Protein AF-A0A8B8G185-F1 (afdb_monomer)

Foldseek 3Di:
DDPVVLVVLVVLLVCCVLCVLVCLVPDPCCVVLVVSVVVVVVCVVPPDRDPLSVVSNVVSVVCVVVVVPPDPPPPQDPDDPQPPDLVSDDPVVVVVSVVVVVVVVLVSLLVLLVVLLVCVVPDPLVVSVVCCVPDPHVLQVQVLSNLVSNCVVCVPPDPVSVVSSVVNQVVCCVVVSHDPVSNVND

Structure (mmCIF, N/CA/C/O backbone):
data_AF-A0A8B8G185-F1
#
_entry.id   AF-A0A8B8G185-F1
#
loop_
_atom_site.group_PDB
_atom_site.id
_atom_site.type_symbol
_atom_site.label_atom_id
_atom_site.label_alt_id
_atom_site.label_comp_id
_atom_site.label_asym_id
_atom_site.label_entity_id
_atom_site.label_seq_id
_atom_site.pdbx_PDB_ins_code
_atom_site.Cartn_x
_atom_site.Cartn_y
_atom_site.Cartn_z
_atom_site.occupancy
_atom_site.B_iso_or_equiv
_atom_site.auth_seq_id
_atom_site.auth_comp_id
_atom_site.auth_asym_id
_atom_site.auth_atom_id
_atom_site.pdbx_PDB_model_num
ATOM 1 N N . MET A 1 1 ? -5.482 24.386 -3.776 1.00 49.38 1 MET A N 1
ATOM 2 C CA . MET A 1 1 ? -4.898 23.202 -4.440 1.00 49.38 1 MET A CA 1
ATOM 3 C C . MET A 1 1 ? -5.986 22.148 -4.588 1.00 49.38 1 MET A C 1
ATOM 5 O O . MET A 1 1 ? -6.711 21.938 -3.620 1.00 49.38 1 MET A O 1
ATOM 9 N N . LYS A 1 2 ? -6.216 21.587 -5.780 1.00 49.59 2 LYS A N 1
ATOM 10 C CA . LYS A 1 2 ? -7.376 20.703 -6.016 1.00 49.59 2 LYS A CA 1
ATOM 11 C C . LYS A 1 2 ? -6.978 19.260 -5.691 1.00 49.59 2 LYS A C 1
ATOM 13 O O . LYS A 1 2 ? -5.865 18.857 -5.986 1.00 49.59 2 LYS A O 1
ATOM 18 N N . VAL A 1 3 ? -7.891 18.460 -5.136 1.00 52.00 3 VAL A N 1
ATOM 19 C CA . VAL A 1 3 ? -7.695 17.023 -4.815 1.00 52.00 3 VAL A CA 1
ATOM 20 C C . VAL A 1 3 ? -7.084 16.218 -5.982 1.00 52.00 3 VAL A C 1
ATOM 22 O O . VAL A 1 3 ? -6.336 15.270 -5.756 1.00 52.00 3 VAL A O 1
ATOM 25 N N . LYS A 1 4 ? -7.329 16.647 -7.230 1.00 55.56 4 LYS A N 1
ATOM 26 C CA . LYS A 1 4 ? -6.704 16.098 -8.445 1.00 55.56 4 LYS A CA 1
ATOM 27 C C . LYS A 1 4 ? -5.170 16.161 -8.439 1.00 55.56 4 LYS A C 1
ATOM 29 O O . LYS A 1 4 ? -4.543 15.226 -8.920 1.00 55.56 4 LYS A O 1
ATOM 34 N N . ASP A 1 5 ? -4.570 17.198 -7.858 1.00 69.44 5 ASP A N 1
ATOM 35 C CA . ASP A 1 5 ? -3.114 17.376 -7.845 1.00 69.44 5 ASP A CA 1
ATOM 36 C C . ASP A 1 5 ? -2.444 16.359 -6.904 1.00 69.44 5 ASP A C 1
ATOM 38 O O . ASP A 1 5 ? -1.421 15.777 -7.245 1.00 69.44 5 ASP A O 1
ATOM 42 N N . ILE A 1 6 ? -3.074 16.051 -5.762 1.00 72.69 6 ILE A N 1
ATOM 43 C CA . ILE A 1 6 ? -2.581 15.045 -4.803 1.00 72.69 6 ILE A CA 1
ATOM 44 C C . ILE A 1 6 ? -2.582 13.646 -5.429 1.00 72.69 6 ILE A C 1
ATOM 46 O O . ILE A 1 6 ? -1.611 12.904 -5.280 1.00 72.69 6 ILE A O 1
ATOM 50 N N . LEU A 1 7 ? -3.664 13.285 -6.127 1.00 73.75 7 LEU A N 1
ATOM 51 C CA . LEU A 1 7 ? -3.782 11.984 -6.786 1.00 73.75 7 LEU A CA 1
ATOM 52 C C . LEU A 1 7 ? -2.747 11.836 -7.905 1.00 73.75 7 LEU A C 1
ATOM 54 O O . LEU A 1 7 ? -2.075 10.811 -7.984 1.00 73.75 7 LEU A O 1
ATOM 58 N N . ASN A 1 8 ? -2.572 12.883 -8.715 1.00 77.56 8 ASN A N 1
ATOM 59 C CA . ASN A 1 8 ? -1.578 12.901 -9.784 1.00 77.56 8 ASN A CA 1
ATOM 60 C C . ASN A 1 8 ? -0.164 12.706 -9.233 1.00 77.56 8 ASN A C 1
ATOM 62 O O . ASN A 1 8 ? 0.586 11.899 -9.773 1.00 77.56 8 ASN A O 1
ATOM 66 N N . ILE A 1 9 ? 0.181 13.383 -8.133 1.00 84.50 9 ILE A N 1
ATOM 67 C CA . ILE A 1 9 ? 1.491 13.239 -7.485 1.00 84.50 9 ILE A CA 1
ATOM 68 C C . ILE A 1 9 ? 1.665 11.839 -6.881 1.00 84.50 9 ILE A C 1
ATOM 70 O O . ILE A 1 9 ? 2.744 11.259 -7.005 1.00 84.50 9 ILE A O 1
ATOM 74 N N . HIS A 1 10 ? 0.606 11.246 -6.324 1.00 79.19 10 HIS A N 1
ATOM 75 C CA . HIS A 1 10 ? 0.602 9.843 -5.895 1.00 79.19 10 HIS A CA 1
ATOM 76 C C . HIS A 1 10 ? 0.941 8.894 -7.051 1.00 79.19 10 HIS A C 1
ATOM 78 O O . HIS A 1 10 ? 1.879 8.101 -6.952 1.00 79.19 10 HIS A O 1
ATOM 84 N N . CYS A 1 11 ? 0.213 9.006 -8.165 1.00 76.25 11 CYS A N 1
ATOM 85 C CA . CYS A 1 11 ? 0.428 8.180 -9.349 1.00 76.25 11 CYS A CA 1
ATOM 86 C C . CYS A 1 11 ? 1.833 8.379 -9.926 1.00 76.25 11 CYS A C 1
ATOM 88 O O . CYS A 1 11 ? 2.501 7.398 -10.242 1.00 76.25 11 CYS A O 1
ATOM 90 N N . LEU A 1 12 ? 2.317 9.624 -9.997 1.00 82.44 12 LEU A N 1
ATOM 91 C CA . LEU A 1 12 ? 3.671 9.938 -10.460 1.00 82.44 12 LEU A CA 1
ATOM 92 C C . LEU A 1 12 ? 4.731 9.240 -9.603 1.00 82.44 12 LEU A C 1
ATOM 94 O O . LEU A 1 12 ? 5.663 8.648 -10.141 1.00 82.44 12 LEU A O 1
ATOM 98 N N . CYS A 1 13 ? 4.577 9.271 -8.276 1.00 80.12 13 CYS A N 1
ATOM 99 C CA . CYS A 1 13 ? 5.515 8.613 -7.372 1.00 80.12 13 CYS A CA 1
ATOM 100 C C . CYS A 1 13 ? 5.505 7.090 -7.545 1.00 80.12 13 CYS A C 1
ATOM 102 O O . CYS A 1 13 ? 6.566 6.473 -7.509 1.00 80.12 13 CYS A O 1
ATOM 104 N N . ILE A 1 14 ? 4.338 6.479 -7.761 1.00 78.31 14 ILE A N 1
ATOM 105 C CA . ILE A 1 14 ? 4.226 5.034 -8.011 1.00 78.31 14 ILE A CA 1
ATOM 106 C C . ILE A 1 14 ? 4.884 4.669 -9.349 1.00 78.31 14 ILE A C 1
ATOM 108 O O . ILE A 1 14 ? 5.721 3.768 -9.393 1.00 78.31 14 ILE A O 1
ATOM 112 N N . ILE A 1 15 ? 4.578 5.405 -10.423 1.00 78.69 15 ILE A N 1
ATOM 113 C CA . ILE A 1 15 ? 5.175 5.193 -11.752 1.00 78.69 15 ILE A CA 1
ATOM 114 C C . ILE A 1 15 ? 6.696 5.299 -11.672 1.00 78.69 15 ILE A C 1
ATOM 116 O O . ILE A 1 15 ? 7.404 4.428 -12.171 1.00 78.69 15 ILE A O 1
ATOM 120 N N . LEU A 1 16 ? 7.212 6.334 -11.013 1.00 77.75 16 LEU A N 1
ATOM 121 C CA . LEU A 1 16 ? 8.648 6.531 -10.875 1.00 77.75 16 LEU A CA 1
ATOM 122 C C . LEU A 1 16 ? 9.305 5.458 -9.996 1.00 77.75 16 LEU A C 1
ATOM 124 O O . LEU A 1 16 ? 10.424 5.061 -10.290 1.00 77.75 16 LEU A O 1
ATOM 128 N N . GLN A 1 17 ? 8.639 4.921 -8.973 1.00 75.12 17 GLN A N 1
ATOM 129 C CA . GLN A 1 17 ? 9.196 3.800 -8.203 1.00 75.12 17 GLN A CA 1
ATOM 130 C C . GLN A 1 17 ? 9.294 2.513 -9.021 1.00 75.12 17 GLN A C 1
ATOM 132 O O . GLN A 1 17 ? 10.245 1.754 -8.853 1.00 75.12 17 GLN A O 1
ATOM 137 N N . ILE A 1 18 ? 8.323 2.263 -9.899 1.00 72.50 18 ILE A N 1
ATOM 138 C CA . ILE A 1 18 ? 8.267 1.035 -10.699 1.00 72.50 18 ILE A CA 1
ATOM 139 C C . ILE A 1 18 ? 9.175 1.141 -11.930 1.00 72.50 18 ILE A C 1
ATOM 141 O O . ILE A 1 18 ? 9.911 0.208 -12.247 1.00 72.50 18 ILE A O 1
ATOM 145 N N . ALA A 1 19 ? 9.122 2.273 -12.632 1.00 73.94 19 ALA A N 1
ATOM 146 C CA . ALA A 1 19 ? 9.717 2.452 -13.953 1.00 73.94 19 ALA A CA 1
ATOM 147 C C . ALA A 1 19 ? 10.841 3.497 -13.997 1.00 73.94 19 ALA A C 1
ATOM 149 O O . ALA A 1 19 ? 11.525 3.596 -15.016 1.00 73.94 19 ALA A O 1
ATOM 150 N N . GLY A 1 20 ? 11.073 4.261 -12.925 1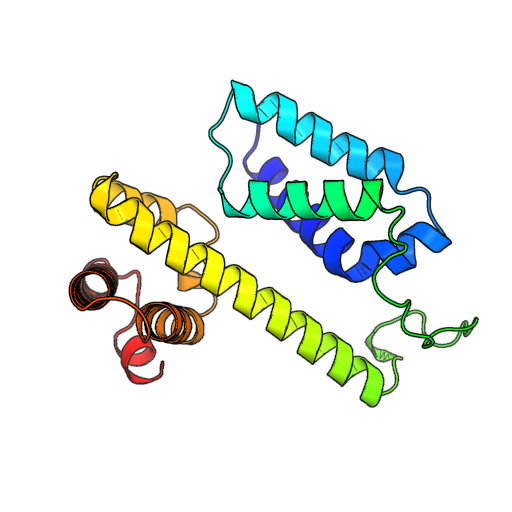.00 74.69 20 GLY A N 1
ATOM 151 C CA . GLY A 1 20 ? 12.005 5.394 -12.925 1.00 74.69 20 GLY A CA 1
ATOM 152 C C . GLY A 1 20 ? 13.433 5.016 -13.305 1.00 74.69 20 GLY A C 1
ATOM 153 O O . GLY A 1 20 ? 14.062 5.746 -14.057 1.00 74.69 20 GLY A O 1
ATOM 154 N N . GLN A 1 21 ? 13.909 3.829 -12.918 1.00 69.75 21 GLN A N 1
ATOM 155 C CA . GLN A 1 21 ? 15.230 3.338 -13.327 1.00 69.75 21 GLN A CA 1
ATOM 156 C C . GLN A 1 21 ? 15.336 3.065 -14.839 1.00 69.75 21 GLN A C 1
ATOM 158 O O . GLN A 1 21 ? 16.390 3.260 -15.439 1.00 69.75 21 GLN A O 1
ATOM 163 N N . LYS A 1 22 ? 14.263 2.583 -15.478 1.00 67.31 22 LYS A N 1
ATOM 164 C CA . LYS A 1 22 ? 14.244 2.344 -16.930 1.00 67.31 22 LYS A CA 1
ATOM 165 C C . LYS A 1 22 ? 14.077 3.660 -17.688 1.00 67.31 22 LYS A C 1
ATOM 167 O O . LYS A 1 22 ? 14.731 3.878 -18.704 1.00 67.31 22 LYS A O 1
ATOM 172 N N . LEU A 1 23 ? 13.229 4.545 -17.170 1.00 68.69 23 LEU A N 1
ATOM 173 C CA . LEU A 1 23 ? 12.970 5.854 -17.756 1.00 68.69 23 LEU A CA 1
ATOM 174 C C . LEU A 1 23 ? 14.193 6.773 -17.659 1.00 68.69 23 LEU A C 1
ATOM 176 O O . LEU A 1 23 ? 14.491 7.453 -18.632 1.00 68.69 23 LEU A O 1
ATOM 180 N N . SER A 1 24 ? 14.954 6.741 -16.559 1.00 69.88 24 SER A N 1
ATOM 181 C CA . SER A 1 24 ? 16.139 7.594 -16.367 1.00 69.88 24 SER A CA 1
ATOM 182 C C . SER A 1 24 ? 17.269 7.312 -17.359 1.00 69.88 24 SER A C 1
ATOM 184 O O . SER A 1 24 ? 18.099 8.179 -17.607 1.00 69.88 24 SER A O 1
ATOM 186 N N . LYS A 1 25 ? 17.288 6.118 -17.965 1.00 67.00 25 LYS A N 1
ATOM 187 C CA . LYS A 1 25 ? 18.247 5.749 -19.018 1.00 67.00 25 LYS A CA 1
ATOM 188 C C . LYS A 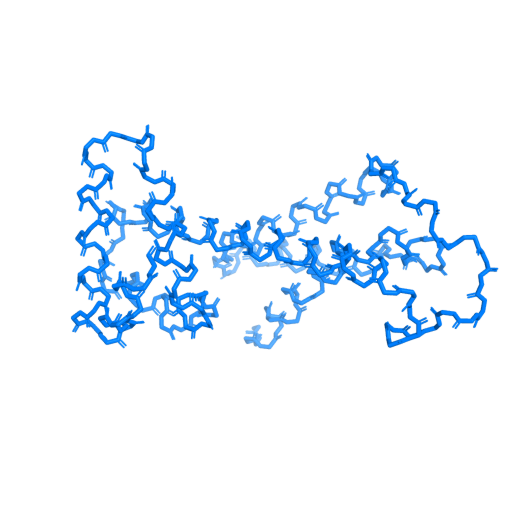1 25 ? 17.963 6.419 -20.363 1.00 67.00 25 LYS A C 1
ATOM 190 O O . LYS A 1 25 ? 18.860 6.514 -21.188 1.00 67.00 25 LYS A O 1
ATOM 195 N N . THR A 1 26 ? 16.719 6.831 -20.600 1.00 65.44 26 THR A N 1
ATOM 196 C CA . THR A 1 26 ? 16.251 7.341 -21.903 1.00 65.44 26 THR A CA 1
ATOM 197 C C . THR A 1 26 ? 15.685 8.757 -21.823 1.00 65.44 26 THR A C 1
ATOM 199 O O . THR A 1 26 ? 15.579 9.433 -22.840 1.00 65.44 26 THR A O 1
ATOM 202 N N . HIS A 1 27 ? 15.340 9.224 -20.624 1.00 64.00 27 HIS A N 1
ATOM 203 C CA . HIS A 1 27 ? 14.695 10.505 -20.380 1.00 64.00 27 HIS A CA 1
ATOM 204 C C . HIS A 1 27 ? 15.308 11.174 -19.151 1.00 64.00 27 HIS A C 1
ATOM 206 O O . HIS A 1 27 ? 15.590 10.520 -18.146 1.00 64.00 27 HIS A O 1
ATOM 212 N N . ASN A 1 28 ? 15.446 12.501 -19.195 1.00 72.56 28 ASN A N 1
ATOM 213 C CA . ASN A 1 28 ? 15.783 13.263 -18.000 1.00 72.56 28 ASN A CA 1
ATOM 214 C C . ASN A 1 28 ? 14.547 13.364 -17.085 1.00 72.56 28 ASN A C 1
ATOM 216 O O . ASN A 1 28 ? 13.545 13.983 -17.445 1.00 72.56 28 ASN A O 1
ATOM 220 N N . LEU A 1 29 ? 14.631 12.764 -15.896 1.00 78.00 29 LEU A N 1
ATOM 221 C CA . LEU A 1 29 ? 13.555 12.764 -14.902 1.00 78.00 29 LEU A CA 1
ATOM 222 C C . LEU A 1 29 ? 13.638 13.925 -13.900 1.00 78.00 29 LEU A C 1
ATOM 224 O O . LEU A 1 29 ? 12.730 14.068 -13.081 1.00 78.00 29 LEU A O 1
ATOM 228 N N . ASP A 1 30 ? 14.668 14.771 -13.964 1.00 73.50 30 ASP A N 1
ATOM 229 C CA . ASP A 1 30 ? 14.919 15.851 -13.001 1.00 73.50 30 ASP A CA 1
ATOM 230 C C . ASP A 1 30 ? 13.741 16.815 -12.895 1.00 73.50 30 ASP A C 1
ATOM 232 O O . ASP A 1 30 ? 13.345 17.175 -11.792 1.00 73.50 30 ASP A O 1
ATOM 236 N N . GLY A 1 31 ? 13.128 17.190 -14.022 1.00 71.25 31 GLY A N 1
ATOM 237 C CA . GLY A 1 31 ? 11.966 18.084 -14.026 1.00 71.25 31 GLY A CA 1
ATOM 238 C C . GLY A 1 31 ? 10.745 17.474 -13.331 1.00 71.25 31 GLY A C 1
ATOM 239 O O . GLY A 1 31 ? 10.027 18.162 -12.606 1.00 71.25 31 GLY A O 1
ATOM 240 N N . ILE A 1 32 ? 10.545 16.164 -13.493 1.00 80.00 32 ILE A N 1
ATOM 241 C CA . ILE A 1 32 ? 9.439 15.426 -12.871 1.00 80.00 32 ILE A CA 1
ATOM 242 C C . ILE A 1 32 ? 9.685 15.290 -11.366 1.00 80.00 32 ILE A C 1
ATOM 244 O O . ILE A 1 32 ? 8.794 15.563 -10.562 1.00 80.00 32 ILE A O 1
ATOM 248 N N . VAL A 1 33 ? 10.905 14.916 -10.972 1.00 78.94 33 VAL A N 1
ATOM 249 C CA . VAL A 1 33 ? 11.291 14.832 -9.559 1.00 78.94 33 VAL A CA 1
ATOM 250 C C . VAL A 1 33 ? 11.183 16.207 -8.910 1.00 78.94 33 VAL A C 1
ATOM 252 O O . VAL A 1 33 ? 10.538 16.334 -7.875 1.00 78.94 33 VAL A O 1
ATOM 255 N N . HIS A 1 34 ? 11.715 17.254 -9.541 1.00 77.50 34 HIS A N 1
ATOM 256 C CA . HIS A 1 34 ? 11.635 18.625 -9.045 1.00 77.50 34 HIS A CA 1
ATOM 257 C C . HIS A 1 34 ? 10.187 19.075 -8.830 1.00 77.50 34 HIS A C 1
ATOM 259 O O . HIS A 1 34 ? 9.878 19.637 -7.782 1.00 77.50 34 HIS A O 1
ATOM 265 N N . HIS A 1 35 ? 9.279 18.752 -9.755 1.00 81.12 35 HIS A N 1
ATOM 266 C CA . HIS A 1 35 ? 7.851 19.026 -9.599 1.00 81.12 35 HIS A CA 1
ATOM 267 C C . HIS A 1 35 ? 7.249 18.338 -8.359 1.00 81.12 35 HIS A C 1
ATOM 269 O O . HIS A 1 35 ? 6.533 18.974 -7.586 1.00 81.12 35 HIS A O 1
ATOM 275 N N . ILE A 1 36 ? 7.600 17.072 -8.105 1.00 83.31 36 ILE A N 1
ATOM 276 C CA . ILE A 1 36 ? 7.185 16.343 -6.894 1.00 83.31 36 ILE A CA 1
ATOM 277 C C . ILE A 1 36 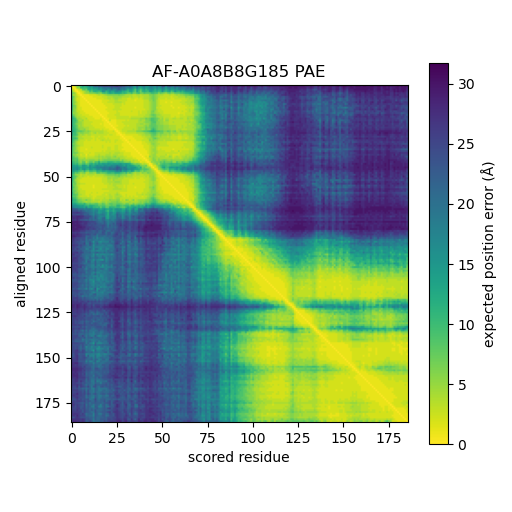? 7.753 17.000 -5.621 1.00 83.31 36 ILE A C 1
ATOM 279 O O . ILE A 1 36 ? 7.075 17.058 -4.592 1.00 83.31 36 ILE A O 1
ATOM 283 N N . LEU A 1 37 ? 8.988 17.509 -5.660 1.00 80.75 37 LEU A N 1
ATOM 284 C CA . LEU A 1 37 ? 9.623 18.131 -4.489 1.00 80.75 37 LEU A CA 1
ATOM 285 C C . LEU A 1 37 ? 9.079 19.526 -4.196 1.00 80.75 37 LEU A C 1
ATOM 287 O O . LEU A 1 37 ? 8.896 19.872 -3.030 1.00 80.75 37 LEU A O 1
ATOM 291 N N . LEU A 1 38 ? 8.783 20.307 -5.234 1.00 79.88 38 LEU A N 1
ATOM 292 C CA . LEU A 1 38 ? 8.075 21.577 -5.095 1.00 79.88 38 LEU A CA 1
ATOM 293 C C . LEU A 1 38 ? 6.707 21.349 -4.457 1.00 79.88 38 LEU A C 1
ATOM 295 O O . LEU A 1 38 ? 6.400 21.972 -3.442 1.00 79.88 38 LEU A O 1
ATOM 299 N N . PHE A 1 39 ? 5.957 20.360 -4.954 1.00 82.31 39 PHE A N 1
ATOM 300 C CA . PHE A 1 39 ? 4.695 19.955 -4.345 1.00 82.31 39 PHE A CA 1
ATOM 301 C C . PHE A 1 39 ? 4.866 19.590 -2.865 1.00 82.31 39 PHE A C 1
ATOM 303 O O . PHE A 1 39 ? 4.056 20.003 -2.031 1.00 82.31 39 PHE A O 1
ATOM 310 N N . LYS A 1 40 ? 5.927 18.847 -2.513 1.00 79.19 40 LYS A N 1
ATOM 311 C CA . LYS A 1 40 ? 6.235 18.505 -1.118 1.00 79.19 40 LYS A CA 1
ATOM 312 C C . LYS A 1 40 ? 6.381 19.763 -0.262 1.00 79.19 40 LYS A C 1
ATOM 314 O O . LYS A 1 40 ? 5.704 19.863 0.757 1.00 79.19 40 LYS A O 1
ATOM 319 N N . ASN A 1 41 ? 7.230 20.696 -0.691 1.00 73.38 41 ASN A N 1
ATOM 320 C CA . ASN A 1 41 ? 7.583 21.907 0.052 1.00 73.38 41 ASN A CA 1
ATOM 321 C C . ASN A 1 41 ? 6.388 22.852 0.234 1.00 73.38 41 ASN A C 1
ATOM 323 O O . ASN A 1 41 ? 6.155 23.350 1.337 1.00 73.38 41 ASN A O 1
ATOM 327 N N . GLU A 1 42 ? 5.596 23.046 -0.820 1.00 72.44 42 GLU A N 1
ATOM 328 C CA . GLU A 1 42 ? 4.389 23.879 -0.787 1.00 72.44 42 GLU A CA 1
ATOM 329 C C . GLU A 1 42 ? 3.334 23.305 0.167 1.00 72.44 42 GLU A C 1
ATOM 331 O O . GLU A 1 42 ? 2.683 24.039 0.912 1.00 72.44 42 GLU A O 1
ATOM 336 N N . ASN A 1 43 ? 3.198 21.978 0.210 1.00 68.31 43 ASN A N 1
ATOM 337 C CA . ASN A 1 43 ? 2.177 21.331 1.026 1.00 68.31 43 ASN A CA 1
ATOM 338 C C . ASN A 1 43 ? 2.619 21.047 2.454 1.00 68.31 43 ASN A C 1
ATOM 340 O O . ASN A 1 43 ? 1.770 21.044 3.333 1.00 68.31 43 ASN A O 1
ATOM 344 N N . THR A 1 44 ? 3.914 20.922 2.747 1.00 59.47 44 THR A N 1
ATOM 345 C CA . THR A 1 44 ? 4.384 20.849 4.142 1.00 59.47 44 THR A CA 1
ATOM 346 C C . THR A 1 44 ? 3.977 22.057 4.989 1.00 59.47 44 THR A C 1
ATOM 348 O O . THR A 1 44 ? 3.862 21.917 6.203 1.00 59.47 44 THR A O 1
ATOM 351 N N . VAL A 1 45 ? 3.729 23.216 4.367 1.00 54.44 45 VAL A N 1
ATOM 352 C CA . VAL A 1 45 ? 3.352 24.464 5.052 1.00 54.44 45 VAL A CA 1
ATOM 353 C C . VAL A 1 45 ? 1.831 24.685 5.078 1.00 54.44 45 VAL A C 1
ATOM 355 O O . VAL A 1 45 ? 1.319 25.263 6.032 1.00 54.44 45 VAL A O 1
ATOM 358 N N . LEU A 1 46 ? 1.098 24.216 4.059 1.00 49.59 46 LEU A N 1
ATOM 359 C CA . LEU A 1 46 ? -0.317 24.562 3.845 1.00 49.59 46 LEU A CA 1
ATOM 360 C C . LEU A 1 46 ? -1.318 23.434 4.152 1.00 49.59 46 LEU A C 1
ATOM 362 O O . LEU A 1 46 ? -2.434 23.725 4.580 1.00 49.59 46 LEU A O 1
ATOM 366 N N . ILE A 1 47 ? -0.971 22.161 3.917 1.00 55.03 47 ILE A N 1
ATOM 367 C CA . ILE A 1 47 ? -1.896 21.019 4.042 1.00 55.03 47 ILE A CA 1
ATOM 368 C C . ILE A 1 47 ? -1.134 19.810 4.581 1.00 55.03 47 ILE A C 1
ATOM 370 O O . ILE A 1 47 ? -0.185 19.335 3.965 1.00 55.03 47 ILE A O 1
ATOM 374 N N . LYS A 1 48 ? -1.585 19.237 5.702 1.00 62.12 48 LYS A N 1
ATOM 375 C CA . LYS A 1 48 ? -0.990 18.009 6.249 1.00 62.12 48 LYS A CA 1
ATOM 376 C C . LYS A 1 48 ? -1.093 16.874 5.214 1.00 62.12 48 LYS A C 1
ATOM 378 O O . LYS A 1 48 ? -2.158 16.306 4.995 1.00 62.12 48 LYS A O 1
ATOM 383 N N . MET A 1 49 ? 0.021 16.593 4.545 1.00 69.19 49 MET A N 1
ATOM 384 C CA . MET A 1 49 ? 0.154 15.546 3.531 1.00 69.19 49 MET A CA 1
ATOM 385 C C . MET A 1 49 ? -0.037 14.167 4.170 1.00 69.19 49 MET A C 1
ATOM 387 O O . MET A 1 49 ? 0.360 13.972 5.322 1.00 69.19 49 MET A O 1
ATOM 391 N N . SER A 1 50 ? -0.606 13.202 3.440 1.00 71.44 50 SER A N 1
ATOM 392 C CA . SER A 1 50 ? -0.753 11.852 3.988 1.00 71.44 50 SER A CA 1
ATOM 393 C C . SER A 1 50 ? 0.620 11.193 4.211 1.00 71.44 50 SER A C 1
ATOM 395 O O . SER A 1 50 ? 1.531 11.397 3.400 1.00 71.44 50 SER A O 1
ATOM 397 N N . PRO A 1 51 ? 0.783 10.381 5.273 1.00 61.66 51 PRO A N 1
ATOM 398 C CA . PRO A 1 51 ? 2.028 9.656 5.535 1.00 61.66 51 PRO A CA 1
ATOM 399 C C . PRO A 1 51 ? 2.477 8.791 4.350 1.00 61.66 51 PRO A C 1
ATOM 401 O O . PRO A 1 51 ? 3.658 8.772 4.012 1.00 61.66 51 PRO A O 1
ATOM 404 N N . THR A 1 52 ? 1.527 8.155 3.658 1.00 69.69 52 THR A N 1
ATOM 405 C CA . THR A 1 52 ? 1.781 7.357 2.451 1.00 69.69 52 THR A CA 1
ATOM 406 C C . THR A 1 52 ? 2.442 8.196 1.365 1.00 69.69 52 THR A C 1
ATOM 408 O O . THR A 1 52 ? 3.488 7.819 0.843 1.00 69.69 52 THR A O 1
ATOM 411 N N . LEU A 1 53 ? 1.903 9.384 1.069 1.00 74.25 53 LEU A N 1
ATOM 412 C CA . LEU A 1 53 ? 2.488 10.243 0.046 1.00 74.25 53 LEU A CA 1
ATOM 413 C C . LEU A 1 53 ? 3.873 10.753 0.453 1.00 74.25 53 LEU A C 1
ATOM 415 O O . LEU A 1 53 ? 4.781 10.789 -0.373 1.00 74.25 53 LEU A O 1
ATOM 419 N N . GLN A 1 54 ? 4.062 11.103 1.727 1.00 70.50 54 GLN A N 1
ATOM 420 C CA . GLN A 1 54 ? 5.373 11.514 2.237 1.00 70.50 54 GLN A CA 1
ATOM 421 C C . GLN A 1 54 ? 6.420 10.407 2.069 1.00 70.50 54 GLN A C 1
ATOM 423 O O . GLN A 1 54 ? 7.531 10.692 1.618 1.00 70.50 54 GLN A O 1
ATOM 428 N N . SER A 1 55 ? 6.053 9.160 2.377 1.00 69.44 55 SER A N 1
ATOM 429 C CA . SER A 1 55 ? 6.905 7.982 2.185 1.00 69.44 55 SER A CA 1
ATOM 430 C C . SER A 1 55 ? 7.256 7.777 0.709 1.00 69.44 55 SER A C 1
ATOM 432 O O . SER A 1 55 ? 8.431 7.656 0.355 1.00 69.44 55 SER A O 1
ATOM 434 N N . LEU A 1 56 ? 6.258 7.841 -0.182 1.00 76.12 56 LEU A N 1
ATOM 435 C CA . LEU A 1 56 ? 6.465 7.690 -1.623 1.00 76.12 56 LEU A CA 1
ATOM 436 C C . LEU A 1 56 ? 7.403 8.771 -2.183 1.00 76.12 56 LEU A C 1
ATOM 438 O O . LEU A 1 56 ? 8.338 8.447 -2.915 1.00 76.12 56 LEU A O 1
ATOM 442 N N . ILE A 1 57 ? 7.202 10.038 -1.807 1.00 80.44 57 ILE A N 1
ATOM 443 C CA . ILE A 1 57 ? 8.063 11.152 -2.234 1.00 80.44 57 ILE A CA 1
ATOM 444 C C . ILE A 1 57 ? 9.484 10.977 -1.693 1.00 80.44 57 ILE A C 1
ATOM 44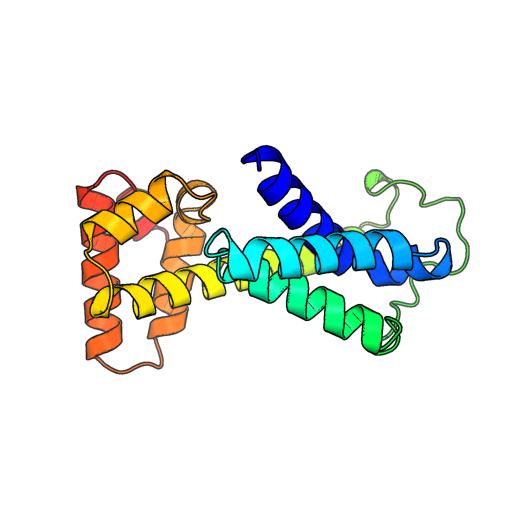6 O O . ILE A 1 57 ? 10.449 11.171 -2.430 1.00 80.44 57 ILE A O 1
ATOM 450 N N . PHE A 1 58 ? 9.637 10.586 -0.426 1.00 73.75 58 PHE A N 1
ATOM 451 C CA . PHE A 1 58 ? 10.949 10.333 0.171 1.00 73.75 58 PHE A CA 1
ATOM 452 C C . PHE A 1 58 ? 11.701 9.210 -0.554 1.00 73.75 58 PHE A C 1
ATOM 454 O O . PHE A 1 58 ? 12.901 9.318 -0.812 1.00 73.75 58 PHE A O 1
ATOM 461 N N . LYS A 1 59 ? 10.994 8.152 -0.955 1.00 76.81 59 LYS A N 1
ATOM 462 C CA . LYS A 1 59 ? 11.570 7.053 -1.732 1.00 76.81 59 LYS A CA 1
ATOM 463 C C . LYS A 1 59 ? 12.023 7.514 -3.120 1.00 76.81 59 LYS A C 1
ATOM 465 O O . LYS A 1 59 ? 13.125 7.161 -3.528 1.00 76.81 59 LYS A O 1
ATOM 470 N N . ILE A 1 60 ? 11.252 8.373 -3.793 1.00 81.31 60 ILE A N 1
ATOM 471 C CA . ILE A 1 60 ? 11.669 9.017 -5.051 1.00 81.31 60 ILE A CA 1
ATOM 472 C C . ILE A 1 60 ? 12.897 9.909 -4.859 1.00 81.31 60 ILE A C 1
ATOM 474 O O . ILE A 1 60 ? 13.836 9.806 -5.644 1.00 81.31 60 ILE A O 1
ATOM 478 N N . GLN A 1 61 ? 12.933 10.731 -3.804 1.00 74.19 61 GLN A N 1
ATOM 479 C CA . GLN A 1 61 ? 14.105 11.551 -3.466 1.00 74.19 61 GLN A CA 1
ATOM 480 C C . GLN A 1 61 ? 15.359 10.694 -3.306 1.00 74.19 61 GLN A C 1
ATOM 482 O O . GLN A 1 61 ? 16.395 11.007 -3.881 1.00 74.19 61 GLN A O 1
ATOM 487 N N . ASN A 1 62 ? 15.260 9.590 -2.567 1.00 71.75 62 ASN A N 1
ATOM 488 C CA . ASN A 1 62 ? 16.388 8.688 -2.354 1.00 71.75 62 ASN A CA 1
ATOM 489 C C . ASN A 1 62 ? 16.827 7.976 -3.633 1.00 71.75 62 ASN A C 1
ATOM 491 O O . ASN A 1 62 ? 18.026 7.830 -3.860 1.00 71.75 62 ASN A O 1
ATOM 495 N N . LEU A 1 63 ? 15.879 7.525 -4.459 1.00 69.75 63 LEU A N 1
ATOM 496 C CA . LEU A 1 63 ? 16.183 6.892 -5.742 1.00 69.75 63 LEU A CA 1
ATOM 497 C C . LEU A 1 63 ? 16.890 7.872 -6.680 1.00 69.75 63 LEU A C 1
ATOM 499 O O . LEU A 1 63 ? 17.903 7.515 -7.273 1.00 69.75 63 LEU A O 1
ATOM 503 N N . HIS A 1 64 ? 16.421 9.118 -6.741 1.00 69.50 64 HIS A N 1
ATOM 504 C CA . HIS A 1 64 ? 17.023 10.184 -7.542 1.00 69.50 64 HIS A CA 1
ATOM 505 C C . HIS A 1 64 ? 18.418 10.591 -7.042 1.00 69.50 64 HIS A C 1
ATOM 507 O O . HIS A 1 64 ? 19.352 10.624 -7.838 1.00 69.50 64 HIS A O 1
ATOM 513 N N . LEU A 1 65 ? 18.600 10.785 -5.728 1.00 66.81 65 LEU A N 1
ATOM 514 C CA . LEU A 1 65 ? 19.902 11.102 -5.113 1.00 66.81 65 LEU A CA 1
ATOM 515 C C . LEU A 1 65 ? 20.944 9.996 -5.311 1.00 66.81 65 LEU A C 1
ATOM 517 O O . LEU A 1 65 ? 22.134 10.275 -5.423 1.00 66.81 65 LEU A O 1
ATOM 521 N N . LYS A 1 66 ? 20.504 8.737 -5.369 1.00 64.38 66 LYS A N 1
ATOM 522 C CA . LYS A 1 66 ? 21.351 7.579 -5.687 1.00 64.38 66 LYS A CA 1
ATOM 523 C C . LYS A 1 66 ? 21.486 7.349 -7.198 1.00 64.38 66 LYS A C 1
ATOM 525 O O . LYS A 1 66 ? 21.855 6.251 -7.609 1.00 64.38 66 LYS A O 1
ATOM 530 N N . CYS A 1 67 ? 21.143 8.340 -8.025 1.00 59.84 67 CYS A N 1
ATOM 531 C CA . CYS A 1 67 ? 21.150 8.293 -9.490 1.00 59.84 67 CYS A CA 1
ATOM 532 C C . CYS A 1 67 ? 20.352 7.125 -10.103 1.00 59.84 67 CYS A C 1
ATOM 534 O O . CYS A 1 67 ? 20.566 6.772 -11.257 1.00 59.84 67 CYS A O 1
ATOM 536 N N . TRP A 1 68 ? 19.425 6.512 -9.363 1.00 64.75 68 TRP A N 1
ATOM 537 C CA . TRP A 1 68 ? 18.745 5.261 -9.727 1.00 64.75 68 TRP A CA 1
ATOM 538 C C . TRP A 1 68 ? 19.695 4.043 -9.866 1.00 64.75 68 TRP A C 1
ATOM 540 O O . TRP A 1 68 ? 19.313 3.029 -10.450 1.00 64.75 68 TRP A O 1
ATOM 550 N N . ILE A 1 69 ? 20.925 4.120 -9.325 1.00 47.19 69 ILE A N 1
ATOM 551 C CA . ILE A 1 69 ? 22.066 3.219 -9.620 1.00 47.19 69 ILE A CA 1
ATOM 552 C C . ILE A 1 69 ? 22.167 1.984 -8.693 1.00 47.19 69 ILE A C 1
ATOM 554 O O . ILE A 1 69 ? 22.927 1.070 -8.995 1.00 47.19 69 ILE A O 1
ATOM 558 N N . HIS A 1 70 ? 21.413 1.888 -7.589 1.00 46.56 70 HIS A N 1
ATOM 559 C CA . HIS A 1 70 ? 21.654 0.838 -6.573 1.00 46.56 70 HIS A CA 1
ATOM 560 C C . HIS A 1 70 ? 20.623 -0.298 -6.454 1.00 46.56 70 HIS A C 1
ATOM 562 O O . HIS A 1 70 ? 20.842 -1.201 -5.651 1.00 46.56 70 HIS A O 1
ATOM 568 N N . GLU A 1 71 ? 19.549 -0.322 -7.247 1.00 42.38 71 GLU A N 1
ATOM 569 C CA . GLU A 1 71 ? 18.928 -1.616 -7.585 1.00 42.38 71 GLU A CA 1
ATOM 570 C C . GLU A 1 71 ? 19.706 -2.161 -8.782 1.00 42.38 71 GLU A C 1
ATOM 572 O O . GLU A 1 71 ? 19.888 -1.421 -9.752 1.00 42.38 71 GLU A O 1
ATOM 577 N N . GLU A 1 72 ? 20.195 -3.408 -8.727 1.00 39.00 72 GLU A N 1
ATOM 578 C CA . GLU A 1 72 ? 20.770 -4.042 -9.917 1.00 39.00 72 GLU A CA 1
ATOM 579 C C . GLU A 1 72 ? 19.780 -3.848 -11.072 1.00 39.00 72 GLU A C 1
ATOM 581 O O . GLU A 1 72 ? 18.621 -4.266 -10.957 1.00 39.00 72 GLU A O 1
ATOM 586 N N . PRO A 1 73 ? 20.176 -3.176 -12.169 1.00 39.59 73 PRO A N 1
ATOM 587 C CA . PRO A 1 73 ? 19.324 -3.123 -13.333 1.00 39.59 73 PRO A CA 1
ATOM 588 C C . PRO A 1 73 ? 19.120 -4.569 -13.760 1.00 39.59 73 PRO A C 1
ATOM 590 O O . PRO A 1 73 ? 20.079 -5.243 -14.134 1.00 39.59 73 PRO A O 1
ATOM 593 N N . LEU A 1 74 ? 17.880 -5.052 -13.686 1.00 42.84 74 LEU A N 1
ATOM 594 C CA . LEU A 1 74 ? 17.505 -6.319 -14.296 1.00 42.84 74 LEU A CA 1
ATOM 595 C C . LEU A 1 74 ? 18.051 -6.293 -15.732 1.00 42.84 74 LEU A C 1
ATOM 597 O O . LEU A 1 74 ? 17.615 -5.467 -16.541 1.00 42.84 74 LEU A O 1
ATOM 601 N N . LYS A 1 75 ? 19.048 -7.143 -16.024 1.00 43.22 75 LYS A N 1
ATOM 602 C CA . LYS A 1 75 ? 19.605 -7.385 -17.367 1.00 43.22 75 LYS A CA 1
ATOM 603 C C . LYS A 1 75 ? 18.536 -8.046 -18.236 1.00 43.22 75 LYS A C 1
ATOM 605 O O . LYS A 1 75 ? 18.631 -9.221 -18.562 1.00 43.22 75 LYS A O 1
ATOM 610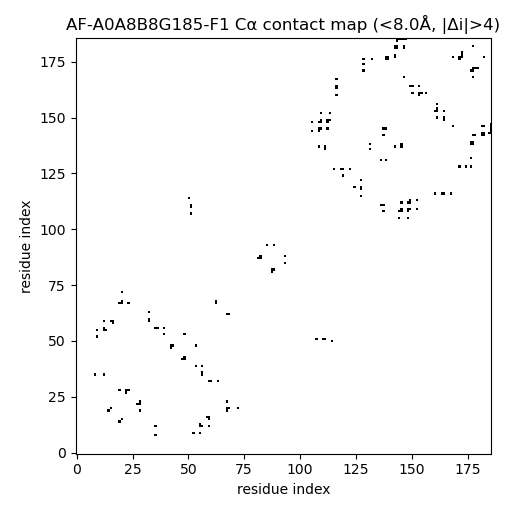 N N . LEU A 1 76 ? 17.443 -7.352 -18.508 1.00 45.62 76 LEU A N 1
ATOM 611 C CA . LEU A 1 76 ? 16.286 -7.964 -19.155 1.00 45.62 76 LEU A CA 1
ATOM 612 C C . LEU A 1 76 ? 15.890 -7.276 -20.445 1.00 45.62 76 LEU A C 1
ATOM 614 O O . LEU A 1 76 ? 15.099 -7.831 -21.196 1.00 45.62 76 LEU A O 1
ATOM 618 N N . ILE A 1 77 ? 16.458 -6.106 -20.734 1.00 46.19 77 ILE A N 1
ATOM 619 C CA . ILE A 1 77 ? 16.216 -5.408 -21.991 1.00 46.19 77 ILE A CA 1
ATOM 620 C C . ILE A 1 77 ? 17.519 -4.717 -22.396 1.00 46.19 77 ILE A C 1
ATOM 622 O O . ILE A 1 77 ? 17.663 -3.504 -22.269 1.00 46.19 77 ILE A O 1
ATOM 626 N N . GLU A 1 78 ? 18.508 -5.514 -22.800 1.00 40.75 78 GLU A N 1
ATOM 627 C CA . GLU A 1 78 ? 19.425 -5.045 -23.840 1.00 40.75 78 GLU A CA 1
ATOM 628 C C . GLU A 1 78 ? 18.570 -4.860 -25.100 1.00 40.75 78 GLU A C 1
ATOM 630 O O . GLU A 1 78 ? 17.787 -5.753 -25.432 1.00 40.75 78 GLU A O 1
ATOM 635 N N . ASP A 1 79 ? 18.625 -3.654 -25.669 1.00 43.00 79 ASP A N 1
ATOM 636 C CA . ASP A 1 79 ? 17.991 -3.187 -26.907 1.00 43.00 79 ASP A CA 1
ATOM 637 C C . ASP A 1 79 ? 17.173 -4.239 -27.665 1.00 43.00 79 ASP A C 1
ATOM 639 O O . ASP A 1 79 ? 17.663 -4.924 -28.557 1.00 43.00 79 ASP A O 1
ATOM 643 N N . ASN A 1 80 ? 15.892 -4.361 -27.323 1.00 45.81 80 ASN A N 1
ATOM 644 C CA . ASN A 1 80 ? 14.950 -5.109 -28.140 1.00 45.81 80 ASN A CA 1
ATOM 645 C C . ASN A 1 80 ? 13.740 -4.222 -28.404 1.00 45.81 80 ASN A C 1
ATOM 647 O O . ASN A 1 80 ? 12.823 -4.119 -27.586 1.00 45.81 80 ASN A O 1
ATOM 651 N N . GLU A 1 81 ? 13.728 -3.621 -29.594 1.00 51.56 81 GLU A N 1
ATOM 652 C CA . GLU A 1 81 ? 12.592 -2.903 -30.189 1.00 51.56 81 GLU A CA 1
ATOM 653 C C . GLU A 1 81 ? 11.303 -3.756 -30.242 1.00 51.56 81 GLU A C 1
ATOM 655 O O . GLU A 1 81 ? 10.228 -3.247 -30.535 1.00 51.56 81 GLU A O 1
ATOM 660 N N . GLN A 1 82 ? 11.374 -5.052 -29.917 1.00 46.53 82 GLN A N 1
ATOM 661 C CA . GLN A 1 82 ? 10.244 -5.983 -29.883 1.00 46.53 82 GLN A CA 1
ATOM 662 C C . GLN A 1 82 ? 9.353 -5.876 -28.627 1.00 46.53 82 GLN A C 1
ATOM 664 O O . GLN A 1 82 ? 8.228 -6.373 -28.644 1.00 46.53 82 GLN A O 1
ATOM 669 N N . TYR A 1 83 ? 9.788 -5.203 -27.553 1.00 49.44 83 TYR A N 1
ATOM 670 C CA . TYR A 1 83 ? 9.075 -5.188 -26.259 1.00 49.44 83 TYR A CA 1
ATOM 671 C C . TYR A 1 83 ? 8.591 -3.789 -25.843 1.00 49.44 83 TYR A C 1
ATOM 673 O O . TYR A 1 83 ? 8.859 -3.314 -24.736 1.00 49.44 83 TYR A O 1
ATOM 681 N N . ILE A 1 84 ? 7.885 -3.114 -26.753 1.00 49.31 84 ILE A N 1
ATOM 682 C CA . ILE A 1 84 ? 7.369 -1.742 -26.572 1.00 49.31 84 ILE A CA 1
ATOM 683 C C . ILE A 1 84 ? 6.140 -1.706 -25.638 1.00 49.31 84 ILE A C 1
ATOM 685 O O . ILE A 1 84 ? 5.875 -0.682 -25.010 1.00 49.31 84 ILE A O 1
ATOM 689 N N . SER A 1 85 ? 5.415 -2.822 -25.494 1.00 48.94 85 SER A N 1
ATOM 690 C CA . SER A 1 85 ? 4.233 -2.939 -24.628 1.00 48.94 85 SER A CA 1
ATOM 691 C C . SER A 1 85 ? 4.347 -4.098 -23.632 1.00 48.94 85 SER A C 1
ATOM 693 O O . SER A 1 85 ? 5.069 -5.071 -23.868 1.00 48.94 85 SER A O 1
ATOM 695 N N . PHE A 1 86 ? 3.629 -3.996 -22.505 1.00 53.22 86 PHE A N 1
ATOM 696 C CA . PHE A 1 86 ? 3.601 -5.047 -21.482 1.00 53.22 86 PHE A CA 1
ATOM 697 C C . PHE A 1 86 ? 3.030 -6.355 -22.036 1.00 53.22 86 PHE A C 1
ATOM 699 O O . PHE A 1 86 ? 3.531 -7.424 -21.693 1.00 53.22 86 PHE A O 1
ATOM 706 N N . GLU A 1 87 ? 2.039 -6.294 -22.936 1.00 67.00 87 GLU A N 1
ATOM 707 C CA . GLU A 1 87 ? 1.468 -7.504 -23.540 1.00 67.00 87 GLU A CA 1
ATOM 708 C C . GLU A 1 87 ? 2.504 -8.292 -24.348 1.00 67.00 87 GLU A C 1
ATOM 710 O O . GLU A 1 87 ? 2.419 -9.519 -24.411 1.00 67.00 87 GLU A O 1
ATOM 715 N N . ASN A 1 88 ? 3.515 -7.612 -24.888 1.00 61.38 88 ASN A N 1
ATOM 716 C CA . ASN A 1 88 ? 4.567 -8.226 -25.692 1.00 61.38 88 ASN A CA 1
ATOM 717 C C . ASN A 1 88 ? 5.708 -8.807 -24.846 1.00 61.38 88 ASN A C 1
ATOM 719 O O . ASN A 1 88 ? 6.573 -9.490 -25.389 1.00 61.38 88 ASN A O 1
ATOM 723 N N . LEU A 1 89 ? 5.726 -8.578 -23.526 1.00 59.06 89 LEU A N 1
ATOM 724 C CA . LEU A 1 89 ? 6.756 -9.148 -22.661 1.00 59.06 89 LEU A CA 1
ATOM 725 C C . LEU A 1 89 ? 6.649 -10.684 -22.592 1.00 59.06 89 LEU A C 1
ATOM 727 O O . LEU A 1 89 ? 5.544 -11.228 -22.477 1.00 59.06 89 LEU A O 1
ATOM 731 N N . PRO A 1 90 ? 7.792 -11.391 -22.567 1.00 67.38 90 PRO A N 1
ATOM 732 C CA . PRO A 1 90 ? 7.850 -12.792 -22.185 1.00 67.38 90 PRO A CA 1
ATOM 733 C C . PRO A 1 90 ? 7.126 -13.047 -20.860 1.00 67.38 90 PRO A C 1
ATOM 735 O O . PRO A 1 90 ? 7.255 -12.283 -19.903 1.00 67.38 90 PRO A O 1
ATOM 738 N N . GLU A 1 91 ? 6.415 -14.166 -20.775 1.00 70.38 91 GLU A N 1
ATOM 739 C CA . GLU A 1 91 ? 5.591 -14.523 -19.613 1.00 70.38 91 GLU A CA 1
ATOM 740 C C . GLU A 1 91 ? 6.379 -14.545 -18.292 1.00 70.38 91 GLU A C 1
ATOM 742 O O . GLU A 1 91 ? 5.889 -14.148 -17.240 1.00 70.38 91 GLU A O 1
ATOM 747 N N . GLN A 1 92 ? 7.646 -14.960 -18.350 1.00 59.16 92 GLN A N 1
ATOM 748 C CA . GLN A 1 92 ? 8.556 -14.974 -17.201 1.00 59.16 92 GLN A CA 1
ATOM 749 C C . GLN A 1 92 ? 8.812 -13.564 -16.647 1.00 59.16 92 GLN A C 1
ATOM 751 O O . GLN A 1 92 ? 8.933 -13.390 -15.436 1.00 59.16 92 GLN A O 1
ATOM 756 N N . LEU A 1 93 ? 8.853 -12.556 -17.523 1.00 55.56 93 LEU A N 1
ATOM 757 C CA . LEU A 1 93 ? 9.016 -11.160 -17.136 1.00 55.56 93 LEU A CA 1
ATOM 758 C C . LEU A 1 93 ? 7.726 -10.564 -16.603 1.00 55.56 93 LEU A C 1
ATOM 760 O O . LEU A 1 93 ? 7.769 -9.880 -15.584 1.00 55.56 93 LEU A O 1
ATOM 764 N N . LYS A 1 94 ? 6.588 -10.860 -17.242 1.00 60.72 94 LYS A N 1
ATOM 765 C CA . LYS A 1 94 ? 5.266 -10.456 -16.742 1.00 60.72 94 LYS A CA 1
ATOM 766 C C . LYS A 1 94 ? 5.067 -10.923 -15.307 1.00 60.72 94 LYS A C 1
ATOM 768 O O . LYS A 1 94 ? 4.849 -10.092 -14.439 1.00 60.72 94 LYS A O 1
ATOM 773 N N . LYS A 1 95 ? 5.337 -12.202 -15.028 1.00 61.28 95 LYS A N 1
ATOM 774 C CA . LYS A 1 95 ? 5.285 -12.768 -13.668 1.00 61.28 95 LYS A CA 1
ATOM 775 C C . LYS A 1 95 ? 6.179 -12.041 -12.665 1.00 61.28 95 LYS A C 1
ATOM 777 O O . LYS A 1 95 ? 5.805 -11.895 -11.505 1.00 61.28 95 LYS A O 1
ATOM 782 N N . LEU A 1 96 ? 7.360 -11.589 -13.087 1.00 52.75 96 LEU A N 1
ATOM 783 C CA . LEU A 1 96 ? 8.269 -10.838 -12.223 1.00 52.75 96 LEU A CA 1
ATOM 784 C C . LEU A 1 96 ? 7.742 -9.423 -11.931 1.00 52.75 96 LEU A C 1
ATOM 786 O O . LEU A 1 96 ? 7.833 -8.957 -10.794 1.00 52.75 96 LEU A O 1
ATOM 790 N N . TYR A 1 97 ? 7.159 -8.755 -12.929 1.00 53.34 97 TYR A N 1
ATOM 791 C CA . TYR A 1 97 ? 6.474 -7.474 -12.744 1.00 53.34 97 TYR A CA 1
ATOM 792 C C . TYR A 1 97 ? 5.223 -7.614 -11.880 1.00 53.34 97 TYR A C 1
ATOM 794 O O . TYR A 1 97 ? 5.044 -6.805 -10.972 1.00 53.34 97 TYR A O 1
ATOM 802 N N . ASP A 1 98 ? 4.423 -8.655 -12.097 1.00 60.00 98 ASP A N 1
ATOM 803 C CA . ASP A 1 98 ? 3.254 -8.977 -11.281 1.00 60.00 98 ASP A CA 1
ATOM 804 C C . ASP A 1 98 ? 3.680 -9.164 -9.824 1.00 60.00 98 ASP A C 1
ATOM 806 O O . ASP A 1 98 ? 3.183 -8.468 -8.942 1.00 60.00 98 ASP A O 1
ATOM 810 N N . LEU A 1 99 ? 4.696 -9.991 -9.560 1.00 53.91 99 LEU A N 1
ATOM 811 C CA . LEU A 1 99 ? 5.229 -10.199 -8.212 1.00 53.91 99 LEU A CA 1
ATOM 812 C C . LEU A 1 99 ? 5.742 -8.901 -7.568 1.00 53.91 99 LEU A C 1
ATOM 814 O O . LEU A 1 99 ? 5.458 -8.633 -6.396 1.00 53.91 99 LEU A O 1
ATOM 818 N N . LYS A 1 100 ? 6.485 -8.074 -8.316 1.00 53.50 100 LYS A N 1
ATOM 819 C CA . LYS A 1 100 ? 6.973 -6.778 -7.813 1.00 53.50 100 LYS A CA 1
ATOM 820 C C . LYS A 1 100 ? 5.800 -5.836 -7.529 1.00 53.50 100 LYS A C 1
ATOM 822 O O . LYS A 1 100 ? 5.814 -5.155 -6.507 1.00 53.50 100 LYS A O 1
ATOM 827 N N . SER A 1 101 ? 4.765 -5.845 -8.369 1.00 55.19 101 SER A N 1
ATOM 828 C CA . SER A 1 101 ? 3.543 -5.061 -8.166 1.00 55.19 101 SER A CA 1
ATOM 829 C C . SER A 1 101 ? 2.779 -5.501 -6.913 1.00 55.19 101 SER A C 1
ATOM 831 O O . SER A 1 101 ? 2.420 -4.649 -6.103 1.00 55.19 101 SER A O 1
ATOM 833 N N . TYR A 1 102 ? 2.645 -6.811 -6.674 1.00 60.94 102 TYR A N 1
ATOM 834 C CA . TYR A 1 102 ? 2.034 -7.357 -5.461 1.00 60.94 102 TYR A CA 1
ATOM 835 C C . TYR A 1 102 ? 2.844 -7.025 -4.212 1.00 60.94 102 TYR A C 1
ATOM 837 O O . TYR A 1 102 ? 2.272 -6.698 -3.180 1.00 60.94 102 TYR A O 1
ATOM 845 N N . THR A 1 103 ? 4.174 -7.040 -4.306 1.00 62.28 103 THR A N 1
ATOM 846 C CA . THR A 1 103 ? 5.053 -6.673 -3.186 1.00 62.28 103 THR A CA 1
ATOM 847 C C . THR A 1 103 ? 4.903 -5.193 -2.829 1.00 62.28 103 THR A C 1
ATOM 849 O O . THR A 1 103 ? 4.810 -4.841 -1.655 1.00 62.28 103 THR A O 1
ATOM 852 N N . VAL A 1 104 ? 4.844 -4.313 -3.834 1.00 64.38 104 VAL A N 1
ATOM 853 C CA . VAL A 1 104 ? 4.596 -2.878 -3.624 1.00 64.38 104 VAL A CA 1
ATOM 854 C C . VAL A 1 104 ? 3.208 -2.653 -3.027 1.00 64.38 104 VAL A C 1
ATOM 856 O O . VAL A 1 104 ? 3.086 -1.904 -2.062 1.00 64.38 104 VAL A O 1
ATOM 859 N N . MET A 1 105 ? 2.183 -3.325 -3.554 1.00 68.50 105 MET A N 1
ATOM 860 C CA . MET A 1 105 ? 0.821 -3.268 -3.022 1.00 68.50 105 MET A CA 1
ATOM 861 C C . MET A 1 105 ? 0.780 -3.712 -1.557 1.00 68.50 105 MET A C 1
ATOM 863 O O . MET A 1 105 ? 0.295 -2.963 -0.715 1.00 68.50 105 MET A O 1
ATOM 867 N N . ALA A 1 106 ? 1.367 -4.867 -1.234 1.00 68.88 106 ALA A N 1
ATOM 868 C CA . ALA A 1 106 ? 1.448 -5.380 0.130 1.00 68.88 106 ALA A CA 1
ATOM 869 C C . ALA A 1 106 ? 2.132 -4.382 1.074 1.00 68.88 106 ALA A C 1
ATOM 871 O O . ALA A 1 106 ? 1.617 -4.110 2.156 1.00 68.88 106 ALA A O 1
ATOM 872 N N . GLN A 1 107 ? 3.241 -3.765 0.649 1.00 72.06 107 GLN A N 1
ATOM 873 C CA . GLN A 1 107 ? 3.908 -2.738 1.450 1.00 72.06 107 GLN A CA 1
ATOM 874 C C . GLN A 1 107 ? 3.010 -1.518 1.686 1.00 72.06 107 GLN A C 1
ATOM 876 O O . GLN A 1 107 ? 2.942 -1.017 2.804 1.00 72.06 107 GLN A O 1
ATOM 881 N N . CYS A 1 108 ? 2.298 -1.041 0.662 1.00 74.06 108 CYS A N 1
ATOM 882 C CA . CYS A 1 108 ? 1.394 0.097 0.812 1.00 74.06 108 CYS A CA 1
ATOM 883 C C . CYS A 1 108 ? 0.221 -0.203 1.758 1.00 74.06 108 CYS A C 1
ATOM 885 O O . CYS A 1 108 ? -0.172 0.679 2.522 1.00 74.06 108 CYS A O 1
ATOM 887 N N . ILE A 1 109 ? -0.314 -1.426 1.727 1.00 78.19 109 ILE A N 1
ATOM 888 C CA . ILE A 1 109 ? -1.368 -1.867 2.647 1.00 78.19 109 ILE A CA 1
ATOM 889 C C . ILE A 1 109 ? -0.821 -1.912 4.081 1.00 78.19 109 ILE A C 1
ATOM 891 O O . ILE A 1 109 ? -1.430 -1.346 4.986 1.00 78.19 109 ILE A O 1
ATOM 895 N N . ILE A 1 110 ? 0.357 -2.509 4.284 1.00 80.00 110 ILE A N 1
ATOM 896 C CA . ILE A 1 110 ? 1.035 -2.575 5.589 1.00 80.00 110 ILE A CA 1
ATOM 897 C C . ILE A 1 110 ? 1.277 -1.174 6.167 1.00 80.00 110 ILE A C 1
ATOM 899 O O . ILE A 1 110 ? 0.951 -0.924 7.330 1.00 80.00 110 ILE A O 1
ATOM 903 N N . ASP A 1 111 ? 1.806 -0.251 5.360 1.00 78.62 111 ASP A N 1
ATOM 904 C CA . ASP A 1 111 ? 2.071 1.131 5.776 1.00 78.62 111 ASP A CA 1
ATOM 905 C C . ASP A 1 111 ? 0.778 1.833 6.231 1.00 78.62 111 ASP A C 1
ATOM 907 O O . ASP A 1 111 ? 0.767 2.556 7.234 1.00 78.62 111 ASP A O 1
ATOM 911 N N . GLU A 1 112 ? -0.333 1.597 5.526 1.00 82.00 112 GLU A N 1
ATOM 912 C CA . GLU A 1 112 ? -1.644 2.129 5.897 1.00 82.00 112 GLU A CA 1
ATOM 913 C C . GLU A 1 112 ? -2.161 1.520 7.208 1.00 82.00 112 GLU A C 1
ATOM 915 O O . GLU A 1 112 ? -2.582 2.261 8.102 1.00 82.00 112 GLU A O 1
ATOM 920 N N . CYS A 1 113 ? -2.084 0.196 7.372 1.00 85.75 113 CYS A N 1
ATOM 921 C CA . CYS A 1 113 ? -2.497 -0.480 8.603 1.00 85.75 113 CYS A CA 1
ATOM 922 C C . CYS A 1 113 ? -1.713 0.035 9.823 1.00 85.75 113 CYS A C 1
ATOM 924 O O . CYS A 1 113 ? -2.306 0.337 10.862 1.00 85.75 113 CYS A O 1
ATOM 926 N N . MET A 1 114 ? -0.398 0.227 9.681 1.00 83.56 114 MET A N 1
ATOM 927 C CA . MET A 1 114 ? 0.454 0.813 10.723 1.00 83.56 114 MET A CA 1
ATOM 928 C C . MET A 1 114 ? 0.049 2.253 11.056 1.00 83.56 114 MET A C 1
ATOM 930 O O . MET A 1 114 ? 0.003 2.632 12.230 1.00 83.56 114 MET A O 1
ATOM 934 N N . ALA A 1 115 ? -0.274 3.070 10.050 1.00 82.06 115 ALA A N 1
ATOM 935 C CA . ALA A 1 115 ? -0.744 4.436 10.270 1.00 82.06 115 ALA A CA 1
ATOM 936 C C . ALA A 1 115 ? -2.081 4.467 11.033 1.00 82.06 115 ALA A C 1
ATOM 938 O O . ALA A 1 115 ? -2.239 5.263 11.962 1.00 82.06 115 ALA A O 1
ATOM 939 N N . VAL A 1 116 ? -3.015 3.575 10.690 1.00 84.56 116 VAL A N 1
ATOM 940 C CA . VAL A 1 116 ? -4.312 3.428 11.370 1.00 84.56 116 VAL A CA 1
ATOM 941 C C . VAL A 1 116 ? -4.130 3.002 12.829 1.00 84.56 116 VAL A C 1
ATOM 943 O O . VAL A 1 116 ? -4.695 3.634 13.726 1.00 84.56 116 VAL A O 1
ATOM 946 N N . LEU A 1 117 ? -3.305 1.982 13.087 1.00 85.06 117 LEU A N 1
ATOM 947 C CA . LEU A 1 117 ? -3.019 1.502 14.443 1.00 85.06 117 LEU A CA 1
ATOM 948 C C . LEU A 1 117 ? -2.382 2.578 15.319 1.00 85.06 117 LEU A C 1
ATOM 950 O O . LEU A 1 117 ? -2.814 2.795 16.455 1.00 85.06 117 LEU A O 1
ATOM 954 N N . ASN A 1 118 ? -1.383 3.282 14.791 1.00 80.50 118 ASN A N 1
ATOM 955 C CA . ASN A 1 118 ? -0.687 4.345 15.515 1.00 80.50 118 ASN A CA 1
ATOM 956 C C . ASN A 1 118 ? -1.569 5.585 15.724 1.00 80.50 118 ASN A C 1
ATOM 958 O O . ASN A 1 118 ? -1.429 6.287 16.728 1.00 80.50 118 ASN A O 1
ATOM 962 N N . GLY A 1 119 ? -2.490 5.856 14.796 1.00 74.25 119 GLY A N 1
ATOM 963 C CA . GLY A 1 119 ? -3.445 6.958 14.889 1.00 74.25 119 GLY A CA 1
ATOM 964 C C . GLY A 1 119 ? -4.473 6.775 16.003 1.00 74.25 119 GLY A C 1
ATOM 965 O O . GLY A 1 119 ? -4.897 7.759 16.601 1.00 74.25 119 GLY A O 1
ATOM 966 N N . PHE A 1 120 ? -4.831 5.537 16.343 1.00 74.31 120 PHE A N 1
ATOM 967 C CA . PHE A 1 120 ? -5.921 5.246 17.282 1.00 74.31 120 PHE A CA 1
ATOM 968 C C . PHE A 1 120 ? -5.712 5.756 18.714 1.00 74.31 120 PHE A C 1
ATOM 970 O O . PHE A 1 120 ? -6.697 6.072 19.369 1.00 74.31 120 PHE A O 1
ATOM 977 N N . ASP A 1 121 ? -4.471 5.910 19.196 1.00 66.69 121 ASP A N 1
ATOM 978 C CA . ASP A 1 121 ? -4.246 6.497 20.538 1.00 66.69 121 ASP A CA 1
ATOM 979 C C . ASP A 1 121 ? -4.247 8.030 20.529 1.00 66.69 121 ASP A C 1
ATOM 981 O O . ASP A 1 121 ? -4.345 8.665 21.576 1.00 66.69 121 ASP A O 1
ATOM 985 N N . LYS A 1 122 ? -4.087 8.642 19.351 1.00 59.97 122 LYS A N 1
ATOM 986 C CA . LYS A 1 122 ? -3.819 10.080 19.198 1.00 59.97 122 LYS A CA 1
ATOM 987 C C . LYS A 1 122 ? -4.987 10.853 18.594 1.00 59.97 122 LYS A C 1
ATOM 989 O O . LYS A 1 122 ? -5.010 12.076 18.687 1.00 59.97 122 LYS A O 1
ATOM 994 N N . ILE A 1 123 ? -5.906 10.162 17.929 1.00 61.91 123 ILE A N 1
ATOM 995 C CA . ILE A 1 123 ? -6.926 10.734 17.050 1.00 61.91 123 ILE A CA 1
ATOM 996 C C . ILE A 1 123 ? -8.285 10.149 17.442 1.00 61.91 123 ILE A C 1
ATOM 998 O O . ILE A 1 123 ? -8.395 8.964 17.759 1.00 61.91 123 ILE A O 1
ATOM 1002 N N . ASN A 1 124 ? -9.339 10.969 17.406 1.00 69.75 124 ASN A N 1
ATOM 1003 C CA . ASN A 1 124 ? -10.701 10.486 17.628 1.00 69.75 124 ASN A CA 1
ATOM 1004 C C . ASN A 1 124 ? -11.040 9.406 16.583 1.00 69.75 124 ASN A C 1
ATOM 1006 O O . ASN A 1 124 ? -10.851 9.610 15.387 1.00 69.75 124 ASN A O 1
ATOM 1010 N N . ILE A 1 125 ? -11.602 8.272 17.005 1.00 70.12 125 ILE A N 1
ATOM 1011 C CA . ILE A 1 125 ? -12.085 7.197 16.116 1.00 70.12 125 ILE A CA 1
ATOM 1012 C C . ILE A 1 125 ? -12.909 7.725 14.935 1.00 70.12 125 ILE A C 1
ATOM 1014 O O . ILE A 1 125 ? -12.790 7.219 13.819 1.00 70.12 125 ILE A O 1
ATOM 1018 N N . ASN A 1 126 ? -13.728 8.756 15.152 1.00 72.12 126 ASN A N 1
ATOM 1019 C CA . ASN A 1 126 ? -14.534 9.343 14.085 1.00 72.12 126 ASN A CA 1
ATOM 1020 C C . ASN A 1 126 ? -13.678 10.038 13.014 1.00 72.12 126 ASN A C 1
ATOM 1022 O O . ASN A 1 126 ? -14.059 10.023 11.849 1.00 72.12 126 ASN A O 1
ATOM 1026 N N . GLU A 1 127 ? -12.520 10.590 13.373 1.00 72.50 127 GLU A N 1
ATOM 1027 C CA . GLU A 1 127 ? -11.561 11.175 12.431 1.00 72.50 127 GLU A CA 1
ATOM 1028 C C . GLU A 1 127 ? -10.782 10.100 11.667 1.00 72.50 127 GLU A C 1
ATOM 1030 O O . GLU A 1 127 ? -10.506 10.293 10.487 1.00 72.50 127 GLU A O 1
ATOM 1035 N N . ILE A 1 128 ? -10.493 8.944 12.277 1.00 74.75 128 ILE A N 1
ATOM 1036 C CA . ILE A 1 128 ? -9.908 7.788 11.569 1.00 74.75 128 ILE A CA 1
ATOM 1037 C C . ILE A 1 128 ? -10.901 7.251 10.539 1.00 74.75 128 ILE A C 1
ATOM 1039 O O . ILE A 1 128 ? -10.556 7.084 9.374 1.00 74.75 128 ILE A O 1
ATOM 1043 N N . VAL A 1 129 ? -12.159 7.056 10.942 1.00 74.62 129 VAL A N 1
ATOM 1044 C CA . VAL A 1 129 ? -13.251 6.640 10.046 1.00 74.62 129 VAL A CA 1
ATOM 1045 C C . VAL A 1 129 ? -13.457 7.662 8.930 1.00 74.62 129 VAL A C 1
ATOM 1047 O O . VAL A 1 129 ? -13.618 7.279 7.776 1.00 74.62 129 VAL A O 1
ATOM 1050 N N . HIS A 1 130 ? -13.430 8.959 9.246 1.00 75.06 130 HIS A N 1
ATOM 1051 C CA . HIS A 1 130 ? -13.533 10.018 8.244 1.00 75.06 130 HIS A CA 1
ATOM 1052 C C . HIS A 1 130 ? -12.342 9.979 7.278 1.00 75.06 130 HIS A C 1
ATOM 1054 O O . HIS A 1 130 ? -12.534 9.971 6.067 1.00 75.06 130 HIS A O 1
ATOM 1060 N N . SER A 1 131 ? -11.122 9.861 7.795 1.00 71.81 131 SER A N 1
ATOM 1061 C CA . SER A 1 131 ? -9.906 9.772 6.983 1.00 71.81 131 SER A CA 1
ATOM 1062 C C . SER A 1 131 ? -9.964 8.577 6.038 1.00 71.81 131 SER A C 1
ATOM 1064 O O . SER A 1 131 ? -9.797 8.749 4.838 1.00 71.81 131 SER A O 1
ATOM 1066 N N . LEU A 1 132 ? -10.309 7.390 6.535 1.00 74.94 132 LEU A N 1
ATOM 1067 C CA . LEU A 1 132 ? -10.436 6.192 5.704 1.00 74.94 132 LEU A CA 1
ATOM 1068 C C . LEU A 1 132 ? -11.565 6.311 4.678 1.00 74.94 132 LEU A C 1
ATOM 1070 O O . LEU A 1 132 ? -11.448 5.772 3.590 1.00 74.94 132 LEU A O 1
ATOM 1074 N N . LYS A 1 133 ? -12.653 7.026 4.983 1.00 71.19 133 LYS A N 1
ATOM 1075 C CA . LYS A 1 133 ? -13.792 7.190 4.066 1.00 71.19 133 LYS A CA 1
ATOM 1076 C C . LYS A 1 133 ? -13.528 8.177 2.924 1.00 71.19 133 LYS A C 1
ATOM 1078 O O . LYS A 1 133 ? -14.118 8.027 1.859 1.00 71.19 133 LYS A O 1
ATOM 1083 N N . TYR A 1 134 ? -12.694 9.191 3.152 1.00 62.12 134 TYR A N 1
ATOM 1084 C CA . TYR A 1 134 ? -12.452 10.277 2.191 1.00 62.12 134 TYR A CA 1
ATOM 1085 C C . TYR A 1 134 ? -11.057 10.246 1.550 1.00 62.12 134 TYR A C 1
ATOM 1087 O O . TYR A 1 134 ? -10.810 10.977 0.591 1.00 62.12 134 TYR A O 1
ATOM 1095 N N . ILE A 1 135 ? -10.153 9.400 2.045 1.00 64.38 135 ILE A N 1
ATOM 1096 C CA . ILE A 1 135 ? -8.850 9.123 1.437 1.00 64.38 135 ILE A CA 1
ATOM 1097 C C . ILE A 1 135 ? -8.968 7.835 0.615 1.00 64.38 135 ILE A C 1
ATOM 1099 O O . ILE A 1 135 ? -9.693 6.918 0.990 1.00 64.38 135 ILE A O 1
ATOM 1103 N N . ASN A 1 136 ? -8.236 7.757 -0.500 1.00 63.72 136 ASN A N 1
ATOM 1104 C CA . ASN A 1 136 ? -8.010 6.499 -1.211 1.00 63.72 136 ASN A CA 1
ATOM 1105 C C . ASN A 1 136 ? -7.291 5.515 -0.280 1.00 63.72 136 ASN A C 1
ATOM 1107 O O . ASN A 1 136 ? -6.068 5.547 -0.174 1.00 63.72 136 ASN A O 1
ATOM 1111 N N . SER A 1 137 ? -8.078 4.706 0.418 1.00 79.06 137 SER A N 1
ATOM 1112 C 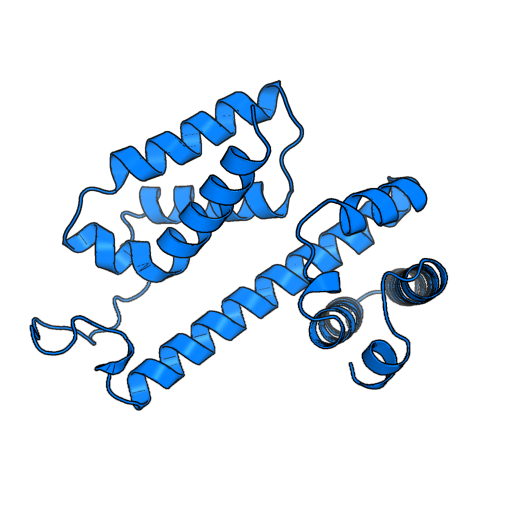CA . SER A 1 137 ? -7.640 3.734 1.412 1.00 79.06 137 SER A CA 1
ATOM 1113 C C . SER A 1 137 ? -7.726 2.334 0.824 1.00 79.06 137 SER A C 1
ATOM 1115 O O . SER A 1 137 ? -8.720 1.992 0.175 1.00 79.06 137 SER A O 1
ATOM 1117 N N . TRP A 1 138 ? -6.708 1.513 1.075 1.00 82.88 138 TRP A N 1
ATOM 1118 C CA . TRP A 1 138 ? -6.694 0.108 0.666 1.00 82.88 138 TRP A CA 1
ATOM 1119 C C . TRP A 1 138 ? -7.832 -0.697 1.281 1.00 82.88 138 TRP A C 1
ATOM 1121 O O . TRP A 1 138 ? -8.280 -1.656 0.663 1.00 82.88 138 TRP A O 1
ATOM 1131 N N . LEU A 1 139 ? -8.380 -0.252 2.416 1.00 83.56 139 LEU A N 1
ATOM 1132 C CA . LEU A 1 139 ? -9.596 -0.817 2.993 1.00 83.56 139 LEU A CA 1
ATOM 1133 C C . LEU A 1 139 ? -10.774 -0.804 2.003 1.00 83.56 139 LEU A C 1
ATOM 1135 O O . LEU A 1 139 ? -11.615 -1.684 2.071 1.00 83.56 139 LEU A O 1
ATOM 1139 N N . HIS A 1 140 ? -10.864 0.151 1.072 1.00 83.38 140 HIS A N 1
ATOM 1140 C CA . HIS A 1 140 ? -11.948 0.162 0.072 1.00 83.38 140 HIS A CA 1
ATOM 1141 C C . HIS A 1 140 ? -11.636 -0.658 -1.173 1.00 83.38 140 HIS A C 1
ATOM 1143 O O . HIS A 1 140 ? -12.556 -1.153 -1.819 1.00 83.38 140 HIS A O 1
ATOM 1149 N N . TYR A 1 141 ? -10.357 -0.767 -1.527 1.00 79.00 141 TYR A N 1
ATOM 1150 C CA . TYR A 1 141 ? -9.922 -1.431 -2.754 1.00 79.00 141 TYR A CA 1
ATOM 1151 C C . TYR A 1 141 ? -9.731 -2.938 -2.566 1.00 79.00 141 TYR A C 1
ATOM 1153 O O . TYR A 1 141 ? -10.073 -3.703 -3.463 1.00 79.00 141 TYR A O 1
ATOM 1161 N N . ASP A 1 142 ? -9.217 -3.359 -1.409 1.00 83.25 142 ASP A N 1
ATOM 1162 C CA . ASP A 1 142 ? -8.998 -4.761 -1.061 1.00 83.25 142 ASP A CA 1
ATOM 1163 C C . ASP A 1 142 ? -9.102 -4.969 0.461 1.00 83.25 142 ASP A C 1
ATOM 1165 O O . ASP A 1 142 ? -8.125 -4.911 1.213 1.00 83.25 142 ASP A O 1
ATOM 1169 N N . GLN A 1 143 ? -10.332 -5.217 0.917 1.00 88.88 143 GLN A N 1
ATOM 1170 C CA . GLN A 1 143 ? -10.643 -5.438 2.331 1.00 88.88 143 GLN A CA 1
ATOM 1171 C C . GLN A 1 143 ? -9.942 -6.669 2.912 1.00 88.88 143 GLN A C 1
ATOM 1173 O O . GLN A 1 143 ? -9.540 -6.640 4.072 1.00 88.88 143 GLN A O 1
ATOM 1178 N N . VAL A 1 144 ? -9.792 -7.737 2.124 1.00 87.19 144 VAL A N 1
ATOM 1179 C CA . VAL A 1 144 ? -9.203 -9.004 2.586 1.00 87.19 144 VAL A CA 1
ATOM 1180 C C . VAL A 1 144 ? -7.715 -8.811 2.838 1.00 87.19 144 VAL A C 1
ATOM 1182 O O . VAL A 1 144 ? -7.237 -9.077 3.941 1.00 87.19 144 VAL A O 1
ATOM 1185 N N . SER A 1 145 ? -6.992 -8.259 1.861 1.00 85.56 145 SER A N 1
ATOM 1186 C CA . SER A 1 145 ? -5.561 -7.988 2.015 1.00 85.56 145 SER A CA 1
ATOM 1187 C C . SER A 1 145 ? -5.287 -6.968 3.122 1.00 85.56 145 SER A C 1
ATOM 1189 O O . SER A 1 145 ? -4.275 -7.081 3.819 1.00 85.56 145 SER A O 1
ATOM 1191 N N . PHE A 1 146 ? -6.190 -6.004 3.341 1.00 90.06 146 PHE A N 1
ATOM 1192 C CA . PHE A 1 146 ? -6.098 -5.073 4.468 1.00 90.06 146 PHE A CA 1
ATOM 1193 C C . PHE A 1 146 ? -6.227 -5.784 5.821 1.00 90.06 146 PHE A C 1
ATOM 1195 O O . PHE A 1 146 ? -5.404 -5.559 6.709 1.00 90.06 146 PHE A O 1
ATOM 1202 N N . VAL A 1 147 ? -7.227 -6.656 5.987 1.00 90.69 147 VAL A N 1
ATOM 1203 C CA . VAL A 1 147 ? -7.410 -7.445 7.219 1.00 90.69 147 VAL A CA 1
ATOM 1204 C C . VAL A 1 147 ? -6.199 -8.340 7.464 1.00 90.69 147 VAL A C 1
ATOM 1206 O O . VAL A 1 147 ? -5.613 -8.274 8.545 1.00 90.69 147 VAL A O 1
ATOM 1209 N N . ALA A 1 148 ? -5.773 -9.101 6.455 1.00 86.69 148 ALA A N 1
ATOM 1210 C CA . ALA A 1 148 ? -4.617 -9.983 6.555 1.00 86.69 148 ALA A CA 1
ATOM 1211 C C . ALA A 1 148 ? -3.349 -9.206 6.945 1.00 86.69 148 ALA A C 1
ATOM 1213 O O . ALA A 1 148 ? -2.613 -9.617 7.841 1.00 86.69 148 ALA A O 1
ATOM 1214 N N . SER A 1 149 ? -3.122 -8.032 6.347 1.00 88.06 149 SER A N 1
ATOM 1215 C CA . SER A 1 149 ? -1.986 -7.166 6.691 1.00 88.06 149 SER A CA 1
ATOM 1216 C C . SER A 1 149 ? -2.071 -6.639 8.124 1.00 88.06 149 SER A C 1
ATOM 1218 O O . SER A 1 149 ? -1.071 -6.659 8.837 1.00 88.06 149 SER A O 1
ATOM 1220 N N . MET A 1 150 ? -3.259 -6.228 8.583 1.00 88.62 150 MET A N 1
ATOM 1221 C CA . MET A 1 150 ? -3.500 -5.795 9.965 1.00 88.62 150 MET A CA 1
ATOM 1222 C C . MET A 1 150 ? -3.228 -6.921 10.978 1.00 88.62 150 MET A C 1
ATOM 1224 O O . MET A 1 150 ? -2.686 -6.680 12.057 1.00 88.62 150 MET A O 1
ATOM 1228 N N . ILE A 1 151 ? -3.570 -8.164 10.637 1.00 86.94 151 ILE A N 1
ATOM 1229 C CA . ILE A 1 151 ? -3.238 -9.335 11.455 1.00 86.94 151 ILE A CA 1
ATOM 1230 C C . ILE A 1 151 ? -1.722 -9.549 11.448 1.00 86.94 151 ILE A C 1
ATOM 1232 O O . ILE A 1 151 ? -1.109 -9.597 12.513 1.00 86.94 151 ILE A O 1
ATOM 1236 N N . LEU A 1 152 ? -1.105 -9.607 10.265 1.00 83.62 152 LEU A N 1
ATOM 1237 C CA . LEU A 1 152 ? 0.324 -9.876 10.092 1.00 83.62 152 LEU A CA 1
ATOM 1238 C C . LEU A 1 152 ? 1.209 -8.914 10.887 1.00 83.62 152 LEU A C 1
ATOM 1240 O O . LEU A 1 152 ? 2.103 -9.368 11.601 1.00 83.62 152 LEU A O 1
ATOM 1244 N N . ILE A 1 153 ? 0.943 -7.606 10.821 1.00 84.62 153 ILE A N 1
ATOM 1245 C CA . ILE A 1 153 ? 1.738 -6.609 11.557 1.00 84.62 153 ILE A CA 1
ATOM 1246 C C . ILE A 1 153 ? 1.591 -6.730 13.075 1.00 84.62 153 ILE A C 1
ATOM 1248 O O . ILE A 1 153 ? 2.473 -6.282 13.793 1.00 84.62 153 ILE A O 1
ATOM 1252 N N . THR A 1 154 ? 0.510 -7.331 13.579 1.00 86.00 154 THR A N 1
ATOM 1253 C CA . THR A 1 154 ? 0.272 -7.462 15.026 1.00 86.00 154 THR A CA 1
ATOM 1254 C C . THR A 1 154 ? 0.645 -8.831 15.596 1.00 86.00 154 THR A C 1
ATOM 1256 O O . THR A 1 154 ? 0.668 -8.994 16.817 1.00 86.00 154 THR A O 1
ATOM 1259 N N . LEU A 1 155 ? 0.994 -9.815 14.757 1.00 83.50 155 LEU A N 1
ATOM 1260 C CA . LEU A 1 155 ? 1.371 -11.163 15.205 1.00 83.50 155 LEU A CA 1
ATOM 1261 C C . LEU A 1 155 ? 2.540 -11.146 16.197 1.00 83.50 155 LEU A C 1
ATOM 1263 O O . LEU A 1 155 ? 2.465 -11.803 17.236 1.00 83.50 155 LEU A O 1
ATOM 1267 N N . ASN A 1 156 ? 3.575 -10.356 15.906 1.00 77.12 156 ASN A N 1
ATOM 1268 C CA . ASN A 1 156 ? 4.792 -10.265 16.719 1.00 77.12 156 ASN A CA 1
ATOM 1269 C C . ASN A 1 156 ? 4.747 -9.157 17.783 1.00 77.12 156 ASN A C 1
ATOM 1271 O O . ASN A 1 156 ? 5.719 -8.972 18.512 1.00 77.12 156 ASN A O 1
ATOM 1275 N N . GLU A 1 157 ? 3.636 -8.432 17.879 1.00 84.44 157 GLU A N 1
ATOM 1276 C CA . GLU A 1 157 ? 3.478 -7.307 18.799 1.00 84.44 157 GLU A CA 1
ATOM 1277 C C . GLU A 1 157 ? 2.938 -7.753 20.165 1.00 84.44 157 GLU A C 1
ATOM 1279 O O . GLU A 1 157 ? 2.611 -8.926 20.399 1.00 84.44 157 GLU A O 1
ATOM 1284 N N . ASP A 1 158 ? 2.843 -6.814 21.104 1.00 83.38 158 ASP A N 1
ATOM 1285 C CA . ASP A 1 158 ? 2.266 -7.088 22.415 1.00 83.38 158 ASP A CA 1
ATOM 1286 C C . ASP A 1 158 ? 0.738 -7.322 22.360 1.00 83.38 158 ASP A C 1
ATOM 1288 O O . ASP A 1 158 ? 0.040 -7.086 21.367 1.00 83.38 158 ASP A O 1
ATOM 1292 N N . GLN A 1 159 ? 0.187 -7.835 23.463 1.00 86.19 159 GLN A N 1
ATOM 1293 C CA . GLN A 1 159 ? -1.246 -8.118 23.557 1.00 86.19 159 GLN A CA 1
ATOM 1294 C C . GLN A 1 159 ? -2.114 -6.855 23.443 1.00 86.19 159 GLN A C 1
ATOM 1296 O O . GLN A 1 159 ? -3.248 -6.950 22.970 1.00 86.19 159 GLN A O 1
ATOM 1301 N N . SER A 1 1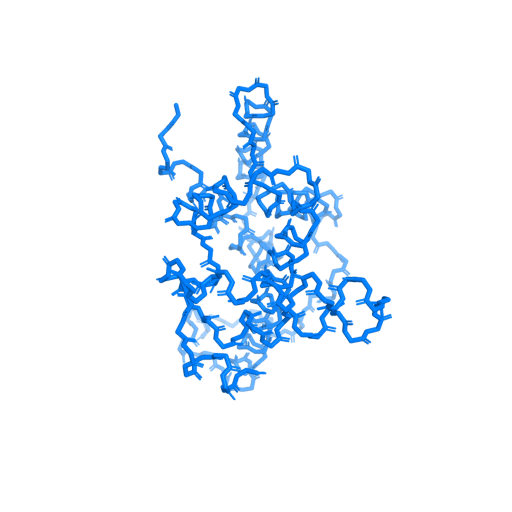60 ? -1.592 -5.694 23.841 1.00 86.25 160 SER A N 1
ATOM 1302 C CA . SER A 1 160 ? -2.302 -4.417 23.762 1.00 86.25 160 SER A CA 1
ATOM 1303 C C . SER A 1 160 ? -2.542 -4.029 22.303 1.00 86.25 160 SER A C 1
ATOM 1305 O O . SER A 1 160 ? -3.682 -3.788 21.901 1.00 86.25 160 SER A O 1
ATOM 1307 N N . ILE A 1 161 ? -1.496 -4.078 21.474 1.00 83.94 161 ILE A N 1
ATOM 1308 C CA . ILE A 1 161 ? -1.558 -3.767 20.042 1.00 83.94 161 ILE A CA 1
ATOM 1309 C C . ILE A 1 161 ? -2.496 -4.737 19.314 1.00 83.94 161 ILE A C 1
ATOM 1311 O O . ILE A 1 161 ? -3.337 -4.303 18.522 1.00 83.94 161 ILE A O 1
ATOM 1315 N N . ARG A 1 162 ? -2.440 -6.037 19.631 1.00 87.06 162 ARG A N 1
ATOM 1316 C CA . ARG A 1 162 ? -3.374 -7.031 19.064 1.00 87.06 162 ARG A CA 1
ATOM 1317 C C . ARG A 1 162 ? -4.833 -6.742 19.416 1.00 87.06 162 ARG A C 1
ATOM 1319 O O . ARG A 1 162 ? -5.702 -6.774 18.545 1.00 87.06 162 ARG A O 1
ATOM 1326 N N . GLN A 1 163 ? -5.124 -6.436 20.681 1.00 87.94 163 GLN A N 1
ATOM 1327 C CA . GLN A 1 163 ? -6.485 -6.087 21.110 1.00 87.94 163 GLN A CA 1
ATOM 1328 C C . GLN A 1 163 ? -6.986 -4.827 20.408 1.00 87.94 163 GLN A C 1
ATOM 1330 O O . GLN A 1 163 ? -8.134 -4.767 19.964 1.00 87.94 163 GLN A O 1
ATOM 1335 N N . LYS A 1 164 ? -6.106 -3.842 20.253 1.00 87.75 164 LYS A N 1
ATOM 1336 C CA . LYS A 1 164 ? -6.382 -2.591 19.557 1.00 87.75 164 LYS A CA 1
ATOM 1337 C C . LYS A 1 164 ? -6.753 -2.812 18.091 1.00 87.75 164 LYS A C 1
ATOM 1339 O O . LYS A 1 164 ? -7.757 -2.264 17.635 1.00 87.75 164 LYS A O 1
ATOM 1344 N N . ALA A 1 165 ? -6.006 -3.659 17.381 1.00 89.62 165 ALA A N 1
ATOM 1345 C CA . ALA A 1 165 ? -6.333 -4.070 16.016 1.00 89.62 165 ALA A CA 1
ATOM 1346 C C . ALA A 1 165 ? -7.720 -4.725 15.939 1.00 89.62 165 ALA A C 1
ATOM 1348 O O . ALA A 1 165 ? -8.541 -4.337 15.109 1.00 89.62 165 ALA A O 1
ATOM 1349 N N . GLY A 1 166 ? -8.029 -5.647 16.857 1.00 90.19 166 GLY A N 1
ATOM 1350 C CA . GLY A 1 166 ? -9.345 -6.289 16.920 1.00 90.19 166 GLY A CA 1
ATOM 1351 C C . GLY A 1 166 ? -10.493 -5.300 17.158 1.00 90.19 166 GLY A C 1
ATOM 1352 O O . GLY A 1 166 ? -11.536 -5.378 16.505 1.00 90.19 166 GLY A O 1
ATOM 1353 N N . ILE A 1 167 ? -10.300 -4.324 18.051 1.00 90.06 167 ILE A N 1
ATOM 1354 C CA . ILE A 1 167 ? -11.281 -3.257 18.306 1.00 90.06 167 ILE A CA 1
ATOM 1355 C C . ILE A 1 167 ? -11.498 -2.410 17.047 1.00 90.06 167 ILE A C 1
ATOM 1357 O O . ILE A 1 167 ? -12.645 -2.134 16.689 1.00 90.06 167 ILE A O 1
ATOM 1361 N N . LEU A 1 168 ? -10.420 -2.025 16.361 1.00 89.88 168 LEU A N 1
ATOM 1362 C CA . LEU A 1 168 ? -10.462 -1.259 15.113 1.00 89.88 168 LEU A CA 1
ATOM 1363 C C . LEU A 1 168 ? -11.237 -1.985 14.010 1.00 89.88 168 LEU A C 1
ATOM 1365 O O . LEU A 1 168 ? -12.151 -1.400 13.430 1.00 89.88 168 LEU A O 1
ATOM 1369 N N . LEU A 1 169 ? -10.936 -3.262 13.762 1.00 92.12 169 LEU A N 1
ATOM 1370 C CA . LEU A 1 169 ? -11.631 -4.059 12.746 1.00 92.12 169 LEU A CA 1
ATOM 1371 C C . LEU A 1 169 ? -13.135 -4.162 13.043 1.00 92.12 169 LEU A C 1
ATOM 1373 O O . LEU A 1 169 ? -13.966 -3.927 12.165 1.00 92.12 169 LEU A O 1
ATOM 1377 N N . ASN A 1 170 ? -13.504 -4.411 14.303 1.00 91.06 170 ASN A N 1
ATOM 1378 C CA . ASN A 1 170 ? -14.909 -4.457 14.716 1.00 91.06 170 ASN A CA 1
ATOM 1379 C C . ASN A 1 170 ? -15.607 -3.092 14.554 1.00 91.06 170 ASN A C 1
ATOM 1381 O O . ASN A 1 170 ? -16.771 -3.007 14.158 1.00 91.06 170 ASN A O 1
ATOM 1385 N N . LEU A 1 171 ? -14.901 -1.992 14.825 1.00 88.56 171 LEU A N 1
ATOM 1386 C CA . LEU A 1 171 ? -15.417 -0.644 14.585 1.00 88.56 171 LEU A CA 1
ATOM 1387 C C . LEU A 1 171 ? -15.631 -0.368 13.095 1.00 88.56 171 LEU A C 1
ATOM 1389 O O . LEU A 1 171 ? -16.653 0.222 12.741 1.00 88.56 171 LEU A O 1
ATOM 1393 N N . PHE A 1 172 ? -14.718 -0.801 12.227 1.00 90.75 172 PHE A N 1
ATOM 1394 C CA . PHE A 1 172 ? -14.867 -0.647 10.779 1.00 90.75 172 PHE A CA 1
ATOM 1395 C C . PHE A 1 172 ? -16.072 -1.416 10.245 1.00 90.75 172 PHE A C 1
ATOM 1397 O O . PHE A 1 172 ? -16.823 -0.851 9.446 1.00 90.75 172 PHE A O 1
ATOM 1404 N N . ILE A 1 173 ? -16.342 -2.616 10.771 1.00 91.12 173 ILE A N 1
ATOM 1405 C CA . ILE A 1 173 ? -17.583 -3.352 10.485 1.00 91.12 173 ILE A CA 1
ATOM 1406 C C . ILE A 1 173 ? -18.803 -2.523 10.896 1.00 91.12 173 ILE A C 1
ATOM 1408 O O . ILE A 1 173 ? -19.677 -2.237 10.079 1.00 91.12 173 ILE A O 1
ATOM 1412 N N . LYS A 1 174 ? -18.851 -2.060 12.151 1.00 90.38 174 LYS A N 1
ATOM 1413 C CA . LYS A 1 174 ? -19.993 -1.283 12.674 1.00 90.38 174 LYS A CA 1
ATOM 1414 C C . LYS A 1 174 ? -20.244 0.019 11.913 1.00 90.38 174 LYS A C 1
ATOM 1416 O O . LYS A 1 174 ? -21.372 0.503 11.884 1.00 90.38 174 LYS A O 1
ATOM 1421 N N . LYS A 1 175 ? -19.201 0.618 11.335 1.00 87.00 175 LYS A N 1
ATOM 1422 C CA . LYS A 1 175 ? -19.281 1.857 10.546 1.00 87.00 175 LYS A CA 1
ATOM 1423 C C . LYS A 1 175 ? -19.528 1.611 9.054 1.00 87.00 175 LYS A C 1
ATOM 1425 O O . LYS A 1 175 ? -19.613 2.586 8.309 1.00 87.00 175 LYS A O 1
ATOM 1430 N N . GLY A 1 176 ? -19.660 0.353 8.629 1.00 87.38 176 GLY A N 1
ATOM 1431 C CA . GLY A 1 176 ? -19.891 -0.027 7.235 1.00 87.38 176 GLY A CA 1
ATOM 1432 C C . GLY A 1 176 ? -18.691 0.220 6.319 1.00 87.38 176 GLY A C 1
ATOM 1433 O O . GLY A 1 176 ? -18.879 0.394 5.121 1.00 87.38 176 GLY A O 1
ATOM 1434 N N . LEU A 1 177 ? -17.477 0.292 6.876 1.00 87.69 177 LEU A N 1
ATOM 1435 C CA . LEU A 1 177 ? -16.232 0.423 6.108 1.00 87.69 177 LEU A CA 1
ATOM 1436 C C . LEU A 1 177 ? -15.628 -0.936 5.734 1.00 87.69 177 LEU A C 1
ATOM 1438 O O . LEU A 1 177 ? -14.826 -1.006 4.812 1.00 87.69 177 LEU A O 1
ATOM 1442 N N . LEU A 1 178 ? -15.985 -1.993 6.466 1.00 91.25 178 LEU A N 1
ATOM 1443 C CA . LEU A 1 178 ? -15.433 -3.334 6.315 1.00 91.25 178 LEU A CA 1
ATOM 1444 C C . LEU A 1 178 ? -16.564 -4.364 6.353 1.00 91.25 178 LEU A C 1
ATOM 1446 O O . LEU A 1 178 ? -17.427 -4.309 7.229 1.00 91.25 178 LEU A O 1
ATOM 1450 N N . LEU A 1 179 ? -16.571 -5.291 5.402 1.00 91.69 179 LEU A N 1
ATOM 1451 C CA . LEU A 1 179 ? -17.523 -6.392 5.345 1.00 91.69 179 LEU A CA 1
ATOM 1452 C C . LEU A 1 179 ? -17.084 -7.515 6.285 1.00 91.69 179 LEU A C 1
ATOM 1454 O O . LEU A 1 179 ? -15.898 -7.819 6.406 1.00 91.69 179 LEU A O 1
ATOM 1458 N N . ILE A 1 180 ? -18.058 -8.166 6.920 1.00 91.94 180 ILE A N 1
ATOM 1459 C CA . ILE A 1 180 ? -17.803 -9.320 7.795 1.00 91.94 180 ILE A CA 1
ATOM 1460 C C . ILE A 1 180 ? -17.147 -10.457 7.002 1.00 91.94 180 ILE A C 1
ATOM 1462 O O . ILE A 1 180 ? -16.182 -11.048 7.476 1.00 91.94 180 ILE A O 1
ATOM 1466 N N . ASP A 1 181 ? -17.607 -10.710 5.775 1.00 91.38 181 ASP A N 1
ATOM 1467 C CA . ASP A 1 181 ? -17.064 -11.771 4.919 1.00 91.38 181 ASP A CA 1
ATOM 1468 C C . ASP A 1 181 ? -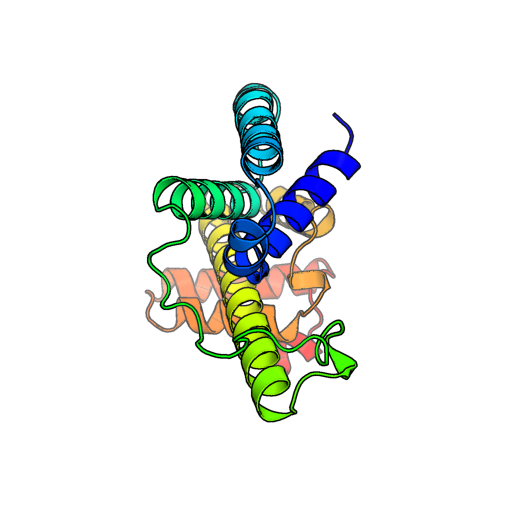15.584 -11.547 4.584 1.00 91.38 181 ASP A C 1
ATOM 1470 O O . ASP A 1 181 ? -14.801 -12.496 4.536 1.00 91.38 181 ASP A O 1
ATOM 1474 N N . SER A 1 182 ? -15.171 -10.286 4.421 1.00 89.88 182 SER A N 1
ATOM 1475 C CA . SER A 1 182 ? -13.767 -9.937 4.202 1.00 89.88 182 SER A CA 1
ATOM 1476 C C . SER A 1 182 ? -12.908 -10.168 5.442 1.00 89.88 182 SER A C 1
ATOM 1478 O O . SER A 1 182 ? -11.748 -10.535 5.302 1.00 89.88 182 SER A O 1
ATOM 1480 N N . VAL A 1 183 ? -13.476 -10.012 6.643 1.00 89.94 183 VAL A N 1
ATOM 1481 C CA . VAL A 1 183 ? -12.789 -10.336 7.905 1.00 89.94 183 VAL A CA 1
ATOM 1482 C C . VAL A 1 183 ? -12.656 -11.837 8.119 1.00 89.94 183 VAL A C 1
ATOM 1484 O O . VAL A 1 183 ? -11.669 -12.274 8.686 1.00 89.94 183 VAL A O 1
ATOM 1487 N N . LEU A 1 184 ? -13.638 -12.628 7.688 1.00 86.88 184 LEU A N 1
ATOM 1488 C CA . LEU A 1 184 ? -13.557 -14.088 7.776 1.00 86.88 184 LEU A CA 1
ATOM 1489 C C . LEU A 1 184 ? -12.579 -14.682 6.755 1.00 86.88 184 LEU A C 1
ATOM 1491 O O . LEU A 1 184 ? -12.021 -15.747 6.999 1.00 86.88 184 LEU A O 1
ATOM 1495 N N . SER A 1 185 ? -12.427 -14.023 5.605 1.00 84.81 185 SER A N 1
ATOM 1496 C CA .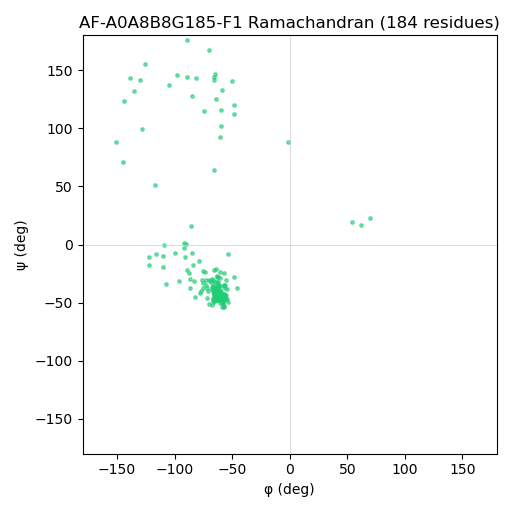 SER A 1 185 ? -11.564 -14.486 4.514 1.00 84.81 185 SER A CA 1
ATOM 1497 C C . SER A 1 185 ? -10.092 -14.105 4.695 1.00 84.81 185 SER A C 1
ATOM 1499 O O . SER A 1 185 ? -9.231 -14.820 4.185 1.00 84.81 185 SER A O 1
ATOM 1501 N N . GLY A 1 186 ? -9.819 -12.967 5.341 1.00 75.31 186 GLY A N 1
ATOM 1502 C CA . GLY A 1 186 ? -8.466 -12.465 5.620 1.00 75.31 186 GLY A CA 1
ATOM 1503 C C . GLY A 1 186 ? -7.890 -13.020 6.912 1.00 75.31 186 GLY A C 1
ATOM 1504 O O . GLY A 1 186 ? -6.655 -13.210 6.944 1.00 75.31 186 GLY A O 1
#

Sequence (186 aa):
MKVKDILNIHCLCIILQIAGQKLSKTHNLDGIVHHILLFKNENTVLIKMSPTLQSLIFKIQNLHLKCWIHEEPLKLIEDNEQYISFENLPEQLKKLYDLKSYTVMAQCIIDECMAVLNGFDKININEIVHSLKYINSWLHYDQVSFVASMILITLNEDQSIRQKAGILLNLFIKKGLLLIDSVLSG

Organism: NCBI:txid143950

Radius of gyration: 19.05 Å; Cα contacts (8 Å, |Δi|>4): 113; chains: 1; bounding box: 42×40×54 Å

Mean predicted aligned error: 15.49 Å

pLDDT: mean 72.24, std 13.62, range [39.0, 92.12]

Secondary structure (DSSP, 8-state):
--HHHHHHHHHHHHHHHHHHHHHTTTS--HHHHHHHHHHHHHHHHHS---HHHHHHHHHHHHHHHTTT-SS---TT-SS-TT-SSGGGS-HHHHHHHHHHHHHHHHHHHHHHHHHHHHHTTTS-HHHHHHHHHHS--HHHH-HHHHHHHHHHHHHTS-HHHHHHHHHHHHHHHHTTSS-HHHHHH-

Solvent-accessible surface area (backbone atoms only — not comparable to full-atom values): 10808 Å² total; per-residue (Å²): 137,59,75,67,57,59,53,51,52,47,52,50,37,52,49,42,73,75,42,34,62,68,44,54,78,80,40,90,51,62,69,60,52,48,52,55,50,50,53,48,60,61,30,75,80,75,45,92,71,54,70,68,53,53,51,41,51,49,52,50,51,52,38,55,76,51,72,47,65,81,60,82,74,75,90,77,70,76,92,56,91,77,55,84,46,78,89,58,44,57,68,75,54,48,53,51,51,50,50,51,50,51,51,52,48,52,50,55,39,38,53,49,42,53,50,54,63,64,38,60,86,79,45,59,68,69,54,54,53,47,47,54,72,76,42,100,36,52,51,78,78,39,44,32,63,34,41,32,35,47,49,60,70,31,68,87,49,56,73,66,58,40,51,50,50,55,52,50,54,54,48,32,38,77,71,70,63,39,59,69,68,32,61,75,73,58